Protein AF-A0A813JH46-F1 (afdb_monomer_lite)

Secondary structure (DSSP, 8-state):
-HHHHHHHH-----TTSPPPSSPPPPPHHHHHHHHHHHHHHHHHHHHHHHHHHHHHHHH-HHHHTT-HHHHHHHHHHHHHHHHHHHHHHHHHHHHHHHSGGG-TTSHHHHHHHHHHHHHHHHHHHHHHHHHHHHHHHHH--HHHHHHHHHHHHHHHHHHHHHHHHHHHHHHHHHHHTSS-HHHHHHHHHHHHHHHHHHHHIIIIIHHHHTT-

Sequence (212 aa):
AQAIRFFISGVFPNIEGLEAEPEMPKTNSVIMELYTVGASCTVIAIAVALNLGHEAEEEGEAALEGSVLHRIGEISTSGFAMLFAWCTLFSTRWICVKYPIFLMPSIMGRVLLALVLSIFAGLMVFLLDVIDDAARERAGAEAGTKAIRTIIQALAILVGFSWEHCFDGGVAAVASTTANKAVTKFCLGTFVFLFLVPAWRRHILTKVMALE

Radius of gyration: 20.21 Å; chains: 1; bounding box: 46×31×52 Å

pLDDT: mean 87.37, std 9.19, range [46.22, 97.5]

Organism: Polarella glacialis (NCBI:txid89957)

Structure (mmCIF, N/CA/C/O backbone):
data_AF-A0A813JH46-F1
#
_entry.id   AF-A0A813JH46-F1
#
loop_
_atom_site.group_PDB
_atom_site.id
_atom_site.type_symbol
_atom_site.label_atom_id
_atom_site.label_alt_id
_atom_site.label_comp_id
_atom_site.label_asym_id
_atom_site.label_entity_id
_atom_site.label_seq_id
_atom_site.pdbx_PDB_ins_code
_atom_site.Cartn_x
_atom_site.Cartn_y
_atom_site.Cartn_z
_atom_site.occupancy
_atom_site.B_iso_or_equiv
_atom_site.auth_seq_id
_atom_site.auth_comp_id
_atom_site.auth_asym_id
_atom_site.auth_atom_id
_atom_site.pdbx_PDB_model_num
ATOM 1 N N . ALA A 1 1 ? -6.574 -10.032 -3.553 1.00 77.75 1 ALA A N 1
ATOM 2 C CA . ALA A 1 1 ? -6.352 -8.950 -4.539 1.00 77.75 1 ALA A CA 1
ATOM 3 C C . ALA A 1 1 ? -6.232 -9.464 -5.978 1.00 77.75 1 ALA A C 1
ATOM 5 O O . ALA A 1 1 ? -7.015 -9.035 -6.812 1.00 77.75 1 ALA A O 1
ATOM 6 N N . GLN A 1 2 ? -5.319 -10.397 -6.289 1.00 86.44 2 GLN A N 1
ATOM 7 C CA . GLN A 1 2 ? -5.111 -10.841 -7.682 1.00 86.44 2 GLN A CA 1
ATOM 8 C C . GLN A 1 2 ? -6.339 -11.517 -8.316 1.00 86.44 2 GLN A C 1
ATOM 10 O O . GLN A 1 2 ? -6.677 -11.208 -9.452 1.00 86.44 2 GLN A O 1
ATOM 15 N N . ALA A 1 3 ? -7.068 -12.350 -7.565 1.00 89.31 3 ALA A N 1
ATOM 16 C CA . ALA A 1 3 ? -8.322 -12.944 -8.042 1.00 89.31 3 ALA A CA 1
ATOM 17 C C . ALA A 1 3 ? -9.391 -11.885 -8.383 1.00 89.31 3 ALA A C 1
ATOM 19 O O . ALA A 1 3 ? -10.050 -11.988 -9.410 1.00 89.31 3 ALA A O 1
ATOM 20 N N . ILE A 1 4 ? -9.512 -10.834 -7.562 1.00 90.12 4 ILE A N 1
ATOM 21 C CA . ILE A 1 4 ? -10.433 -9.708 -7.798 1.00 90.12 4 ILE A CA 1
ATOM 22 C C . ILE A 1 4 ? -10.022 -8.946 -9.059 1.00 90.12 4 ILE A C 1
ATOM 24 O O . ILE A 1 4 ? -10.855 -8.668 -9.913 1.00 90.12 4 ILE A O 1
ATOM 28 N N . ARG A 1 5 ? -8.725 -8.661 -9.226 1.00 90.19 5 ARG A N 1
ATOM 29 C CA . ARG A 1 5 ? -8.211 -8.029 -10.447 1.00 90.19 5 ARG A CA 1
ATOM 30 C C . ARG A 1 5 ? -8.499 -8.862 -11.688 1.00 90.19 5 ARG A C 1
ATOM 32 O O . ARG A 1 5 ? -8.904 -8.295 -12.696 1.00 90.19 5 ARG A O 1
ATOM 39 N N . PHE A 1 6 ? -8.305 -10.177 -11.623 1.00 90.19 6 PHE A N 1
ATOM 40 C CA . PHE A 1 6 ? -8.633 -11.074 -12.727 1.00 90.19 6 PHE A CA 1
ATOM 41 C C . PHE A 1 6 ? -10.133 -11.057 -13.036 1.00 90.19 6 PHE A C 1
ATOM 43 O O . PHE A 1 6 ? -10.505 -10.919 -14.195 1.00 90.19 6 PHE A O 1
ATOM 50 N N . PHE A 1 7 ? -10.986 -11.115 -12.011 1.00 91.88 7 PHE A N 1
ATOM 51 C CA . PHE A 1 7 ? -12.438 -11.068 -12.178 1.00 91.88 7 PHE A CA 1
ATOM 52 C C . PHE A 1 7 ? -12.910 -9.769 -12.849 1.00 91.88 7 PHE A C 1
ATOM 54 O O . PHE A 1 7 ? -13.718 -9.820 -13.769 1.00 91.88 7 PHE A O 1
ATOM 61 N N . ILE A 1 8 ? -12.363 -8.620 -12.439 1.00 89.75 8 ILE A N 1
ATOM 62 C CA . ILE A 1 8 ? -12.749 -7.307 -12.979 1.00 89.75 8 ILE A CA 1
ATOM 63 C C . ILE A 1 8 ? -12.133 -7.065 -14.370 1.00 89.75 8 ILE A C 1
ATOM 65 O O . ILE A 1 8 ? -12.789 -6.553 -15.274 1.00 89.75 8 ILE A O 1
ATOM 69 N N . SER A 1 9 ? -10.848 -7.381 -14.552 1.00 87.75 9 SER A N 1
ATOM 70 C CA . SER A 1 9 ? -10.100 -7.000 -15.762 1.00 87.75 9 SER A CA 1
ATOM 71 C C . SER A 1 9 ? -10.055 -8.075 -16.848 1.00 87.75 9 SER A C 1
ATOM 73 O O . SER A 1 9 ? -9.675 -7.765 -17.977 1.00 87.75 9 SER A O 1
ATOM 75 N N . GLY A 1 10 ? -10.366 -9.330 -16.514 1.00 86.88 10 GLY A N 1
ATOM 76 C CA . GLY A 1 10 ? -10.228 -10.497 -17.390 1.00 86.88 10 GLY A CA 1
ATOM 77 C C . GLY A 1 10 ? -8.782 -10.892 -17.719 1.00 86.88 10 GLY A C 1
ATOM 78 O O . GLY A 1 10 ? -8.570 -11.844 -18.468 1.00 86.88 10 GLY A O 1
ATOM 79 N N . VAL A 1 11 ? -7.778 -10.184 -17.188 1.00 86.31 11 VAL A N 1
ATOM 80 C CA . VAL A 1 11 ? -6.358 -10.414 -17.487 1.00 86.31 11 VAL A CA 1
ATOM 81 C C . VAL A 1 11 ? -5.678 -11.053 -16.286 1.00 86.31 11 VAL A C 1
ATOM 83 O O . VAL A 1 11 ? -5.734 -10.531 -15.172 1.00 86.31 11 VAL A O 1
ATOM 86 N N . PHE A 1 12 ? -5.040 -12.201 -16.511 1.00 86.25 12 PHE A N 1
ATOM 87 C CA . PHE A 1 12 ? -4.321 -12.907 -15.459 1.00 86.25 12 PHE A CA 1
ATOM 88 C C . PHE A 1 12 ? -2.948 -12.249 -15.224 1.00 86.25 12 PHE A C 1
ATOM 90 O O . PHE A 1 12 ? -2.192 -12.084 -16.186 1.00 86.25 12 PHE A O 1
ATOM 97 N N . PRO A 1 13 ? -2.606 -11.862 -13.981 1.00 85.38 13 PRO A N 1
ATOM 98 C CA . PRO A 1 13 ? -1.279 -11.346 -13.662 1.00 85.38 13 PRO A CA 1
ATOM 99 C C . PRO A 1 13 ? -0.187 -12.411 -13.842 1.00 85.38 13 PRO A C 1
ATOM 101 O O . PRO A 1 13 ? -0.430 -13.604 -13.677 1.00 85.38 13 PRO A O 1
ATOM 104 N N . ASN A 1 14 ? 1.035 -11.985 -14.145 1.00 84.94 14 ASN A N 1
ATOM 105 C CA . ASN A 1 14 ? 2.208 -12.852 -14.191 1.00 84.94 14 ASN A CA 1
ATOM 106 C C . ASN A 1 14 ? 2.653 -13.282 -12.773 1.00 84.94 14 ASN A C 1
ATOM 108 O O . ASN A 1 14 ? 2.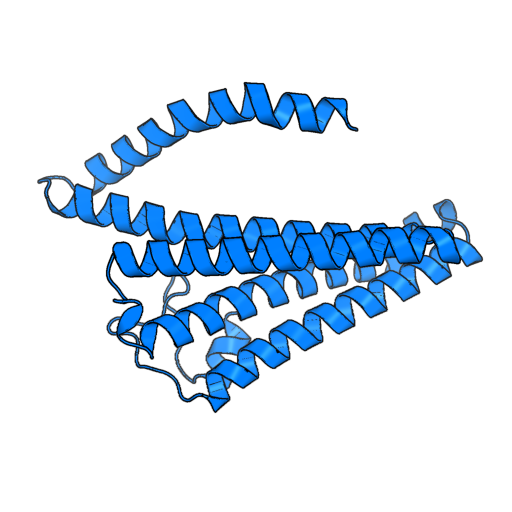037 -12.922 -11.768 1.00 84.94 14 ASN A O 1
ATOM 112 N N . ILE A 1 15 ? 3.754 -14.036 -12.681 1.00 81.81 15 ILE A N 1
ATOM 113 C CA . ILE A 1 15 ? 4.311 -14.503 -11.397 1.00 81.81 15 ILE A CA 1
ATOM 114 C C . ILE A 1 15 ? 4.738 -13.362 -10.456 1.00 81.81 15 ILE A C 1
ATOM 116 O O . ILE A 1 15 ? 4.811 -13.563 -9.250 1.00 81.81 15 ILE A O 1
ATOM 120 N N . GLU A 1 16 ? 4.986 -12.169 -10.999 1.00 74.62 16 GLU A N 1
ATOM 121 C CA . GLU A 1 16 ? 5.330 -10.951 -10.256 1.00 74.62 16 GLU A CA 1
ATOM 122 C C . GLU A 1 16 ? 4.079 -10.117 -9.910 1.00 74.62 16 GLU A C 1
ATOM 124 O O . GLU A 1 16 ? 4.176 -9.038 -9.330 1.00 74.62 16 GLU A O 1
ATOM 129 N N . GLY A 1 17 ? 2.880 -10.588 -10.274 1.00 79.38 17 GLY A N 1
ATOM 130 C CA . GLY A 1 17 ? 1.619 -9.881 -10.055 1.00 79.38 17 GLY A CA 1
ATOM 131 C C . GLY A 1 17 ? 1.380 -8.692 -10.996 1.00 79.38 17 GLY A C 1
ATOM 132 O O . GLY A 1 17 ? 0.443 -7.918 -10.767 1.00 79.38 17 GLY A O 1
ATOM 133 N N . LEU A 1 18 ? 2.186 -8.543 -12.049 1.00 81.25 18 LEU A N 1
ATOM 134 C CA . LEU A 1 18 ? 2.059 -7.517 -13.088 1.00 81.25 18 LEU A CA 1
ATOM 135 C C . LEU A 1 18 ? 1.282 -8.047 -14.297 1.00 81.25 18 LEU A C 1
ATOM 137 O O . LEU A 1 18 ? 1.239 -9.249 -14.549 1.00 81.25 18 LEU A O 1
ATOM 141 N N . GLU A 1 19 ? 0.642 -7.159 -15.050 1.00 82.12 19 GLU A N 1
ATOM 142 C CA . GLU A 1 19 ? 0.028 -7.550 -16.324 1.00 82.12 19 GLU A CA 1
ATOM 143 C C . GLU A 1 19 ? 1.094 -7.613 -17.425 1.00 82.12 19 GLU A C 1
ATOM 145 O O . GLU A 1 19 ? 2.152 -6.997 -17.307 1.00 82.12 19 GLU A O 1
ATOM 150 N N . ALA A 1 20 ? 0.847 -8.402 -18.474 1.00 71.06 20 ALA A N 1
ATOM 151 C CA . ALA A 1 20 ? 1.809 -8.573 -19.562 1.00 71.06 20 ALA A CA 1
ATOM 152 C C . ALA A 1 20 ? 2.140 -7.229 -20.236 1.00 71.06 20 ALA A C 1
ATO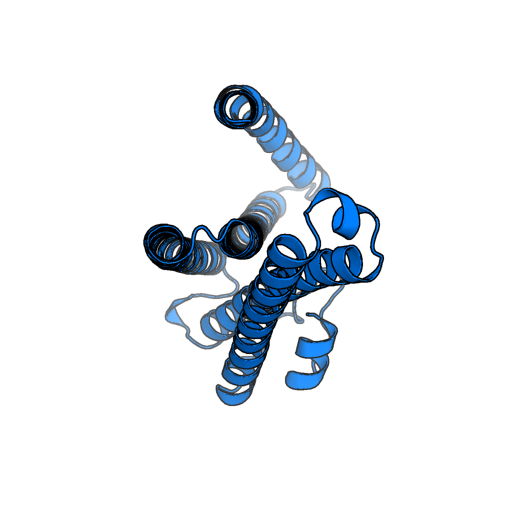M 154 O O . ALA A 1 20 ? 1.243 -6.419 -20.470 1.00 71.06 20 ALA A O 1
ATOM 155 N N . GLU A 1 21 ? 3.417 -7.004 -20.566 1.00 69.19 21 GLU A N 1
ATOM 156 C CA . GLU A 1 21 ? 3.834 -5.804 -21.295 1.00 69.19 21 GLU A CA 1
ATOM 157 C C . GLU A 1 21 ? 3.511 -5.923 -22.800 1.00 69.19 21 GLU A C 1
ATOM 159 O O . GLU A 1 21 ? 3.799 -6.962 -23.401 1.00 69.19 21 GLU A O 1
ATOM 164 N N . PRO A 1 22 ? 2.968 -4.868 -23.440 1.00 69.75 22 PRO A N 1
ATOM 165 C CA . PRO A 1 22 ? 2.575 -3.587 -22.848 1.00 69.75 22 PRO A CA 1
ATOM 166 C C . PRO A 1 22 ? 1.260 -3.688 -22.056 1.00 69.75 22 PRO A C 1
ATOM 168 O O . PRO A 1 22 ? 0.271 -4.238 -22.542 1.00 69.75 22 PRO A O 1
ATOM 171 N N . GLU A 1 23 ? 1.231 -3.099 -20.853 1.00 77.94 23 GLU A N 1
ATOM 172 C CA . GLU A 1 23 ? 0.001 -3.027 -20.058 1.00 77.94 23 GLU A CA 1
ATOM 173 C C . GLU A 1 23 ? -1.056 -2.219 -20.821 1.00 77.94 23 GLU A C 1
ATOM 175 O O . GLU A 1 23 ? -0.866 -1.040 -21.126 1.00 77.94 23 GLU A O 1
ATOM 180 N N . MET A 1 24 ? -2.181 -2.857 -21.147 1.00 76.06 24 MET A N 1
ATOM 181 C CA . MET A 1 24 ? -3.259 -2.188 -21.871 1.00 76.06 24 MET A CA 1
ATOM 182 C C . MET A 1 24 ? -4.005 -1.218 -20.944 1.00 76.06 24 MET A C 1
ATOM 184 O O . MET A 1 24 ? -4.405 -1.617 -19.841 1.00 76.06 24 MET A O 1
ATOM 188 N N . PRO A 1 25 ? -4.254 0.033 -21.378 1.00 81.62 25 PRO A N 1
ATOM 189 C CA . PRO A 1 25 ? -4.978 1.003 -20.570 1.00 81.62 25 PRO A CA 1
ATOM 190 C C . PRO A 1 25 ? -6.389 0.491 -20.275 1.00 81.62 25 PRO A C 1
ATOM 192 O O . PRO A 1 25 ? -7.127 0.080 -21.171 1.00 81.62 25 PRO A O 1
ATOM 195 N N . LYS A 1 26 ? -6.773 0.518 -18.997 1.00 86.56 26 LYS A N 1
ATOM 196 C CA . LYS A 1 26 ? -8.089 0.049 -18.556 1.00 86.56 26 LYS A CA 1
ATOM 197 C C . LYS A 1 26 ? -9.159 1.135 -18.695 1.00 86.56 26 LYS A C 1
ATOM 199 O O . LYS A 1 26 ? -8.902 2.347 -18.640 1.00 86.56 26 LYS A O 1
ATOM 204 N N . THR A 1 27 ? -10.404 0.699 -18.854 1.00 91.62 27 THR A N 1
ATOM 205 C CA . THR A 1 27 ? -11.575 1.584 -18.827 1.00 91.62 27 THR A CA 1
ATOM 206 C C . THR A 1 27 ? -11.723 2.219 -17.441 1.00 91.62 27 THR A C 1
ATOM 208 O O . THR A 1 27 ? -11.379 1.604 -16.435 1.00 91.62 27 THR A O 1
ATOM 211 N N . ASN A 1 28 ? -12.248 3.450 -17.370 1.00 92.31 28 ASN A N 1
ATOM 212 C CA . ASN A 1 28 ? -12.448 4.132 -16.081 1.00 92.31 28 ASN A CA 1
ATOM 213 C C . ASN A 1 28 ? -13.359 3.332 -15.139 1.00 92.31 28 ASN A C 1
ATOM 215 O O . ASN A 1 28 ? -13.129 3.354 -13.939 1.00 92.31 28 ASN A O 1
ATOM 219 N N . SER A 1 29 ? -14.343 2.602 -15.673 1.00 92.19 29 SER A N 1
ATOM 220 C CA . SER A 1 29 ? -15.222 1.735 -14.882 1.00 92.19 29 SER A CA 1
ATOM 221 C C . SER A 1 29 ? -14.438 0.680 -14.101 1.00 92.19 29 SER A C 1
ATOM 223 O O . SER A 1 29 ? -14.565 0.625 -12.889 1.00 92.19 29 SER A O 1
ATOM 225 N N . VAL A 1 30 ? -13.561 -0.070 -14.773 1.00 92.62 30 VAL A N 1
ATOM 226 C CA . VAL A 1 30 ? -12.712 -1.118 -14.175 1.00 92.62 30 VAL A CA 1
ATOM 227 C C . VAL A 1 30 ? -11.793 -0.559 -13.085 1.00 92.62 30 VAL A C 1
ATOM 229 O O . VAL A 1 30 ? -11.618 -1.168 -12.033 1.00 92.62 30 VAL A O 1
ATOM 232 N N . ILE A 1 31 ? -11.215 0.621 -13.326 1.00 93.94 31 ILE A N 1
ATOM 233 C CA . ILE A 1 31 ? -10.352 1.302 -12.351 1.00 93.94 31 ILE A CA 1
ATOM 234 C C . ILE A 1 31 ? -11.160 1.707 -11.114 1.00 93.94 31 ILE A C 1
ATOM 236 O O . ILE A 1 31 ? -10.743 1.444 -9.987 1.00 93.94 31 ILE A O 1
ATOM 240 N N . MET A 1 32 ? -12.318 2.339 -11.319 1.00 94.75 32 MET A N 1
ATOM 241 C CA . MET A 1 32 ? -13.181 2.773 -10.222 1.00 94.75 32 MET A CA 1
ATOM 242 C C . MET A 1 32 ? -13.750 1.585 -9.449 1.00 94.75 32 MET A C 1
ATOM 244 O O . MET A 1 32 ? -13.808 1.647 -8.228 1.00 94.75 32 MET A O 1
ATOM 248 N N . GLU A 1 33 ? -14.096 0.489 -10.123 1.00 94.88 33 GLU A N 1
ATOM 249 C CA . GLU A 1 33 ? -14.579 -0.738 -9.491 1.00 94.88 33 GLU A CA 1
ATOM 250 C C . GLU A 1 33 ? -13.539 -1.296 -8.509 1.00 94.88 33 GLU A C 1
ATOM 252 O O . GLU A 1 33 ? -13.855 -1.562 -7.349 1.00 94.88 33 GLU A O 1
ATOM 257 N N . LEU A 1 34 ? -12.265 -1.355 -8.908 1.00 94.56 34 LEU A N 1
ATOM 258 C CA . LEU A 1 34 ? -11.202 -1.820 -8.018 1.00 94.56 34 LEU A CA 1
ATOM 259 C C . LEU A 1 34 ? -10.973 -0.869 -6.827 1.00 94.56 34 LEU A C 1
ATOM 261 O O . LEU A 1 34 ? -10.810 -1.345 -5.701 1.00 94.56 34 LEU A O 1
ATOM 265 N N . TYR A 1 35 ? -11.041 0.454 -7.025 1.00 95.88 35 TYR A N 1
ATOM 266 C CA . TYR A 1 35 ? -11.029 1.404 -5.904 1.00 95.88 35 TYR A CA 1
ATOM 267 C C . TYR A 1 35 ? -12.219 1.205 -4.966 1.00 95.88 35 TYR A C 1
ATOM 269 O O . TYR A 1 35 ? -12.031 1.223 -3.750 1.00 95.88 35 TYR A O 1
ATOM 277 N N . THR A 1 36 ? -13.426 0.993 -5.500 1.00 95.50 36 THR A N 1
ATOM 278 C CA . THR A 1 36 ? -14.623 0.786 -4.674 1.00 95.50 36 THR A CA 1
ATOM 279 C C . THR A 1 36 ? -14.528 -0.488 -3.847 1.00 95.50 36 THR A C 1
ATOM 281 O O . THR A 1 36 ? -14.848 -0.441 -2.663 1.00 95.50 36 THR A O 1
ATOM 284 N N . VAL A 1 37 ? -13.992 -1.579 -4.408 1.00 95.88 37 VAL A N 1
ATOM 285 C CA . VAL A 1 37 ? -13.722 -2.814 -3.656 1.00 95.88 37 VAL A CA 1
ATOM 286 C C . VAL A 1 37 ? -12.720 -2.554 -2.532 1.00 95.88 37 VAL A C 1
ATOM 288 O O . VAL A 1 37 ? -12.929 -2.991 -1.400 1.00 95.88 37 VAL A O 1
ATOM 291 N N . GLY A 1 38 ? -11.646 -1.811 -2.812 1.00 94.50 38 GLY A N 1
ATOM 292 C CA . GLY A 1 38 ? -10.682 -1.413 -1.789 1.00 94.50 38 GLY A CA 1
ATOM 293 C C . GLY A 1 38 ? -11.335 -0.603 -0.666 1.00 94.50 38 GLY A C 1
ATOM 294 O O . GLY A 1 38 ? -11.199 -0.956 0.503 1.00 94.50 38 GLY A O 1
ATOM 295 N N . ALA A 1 39 ? -12.085 0.442 -1.017 1.00 93.25 39 ALA A N 1
ATOM 296 C CA . ALA A 1 39 ? -12.762 1.311 -0.058 1.00 93.25 39 ALA A CA 1
ATOM 297 C C . ALA A 1 39 ? -13.799 0.552 0.786 1.00 93.25 39 ALA A C 1
ATOM 299 O O . ALA A 1 39 ? -13.847 0.739 2.002 1.00 93.25 39 ALA A O 1
ATOM 300 N N . SER A 1 40 ? -14.581 -0.352 0.183 1.00 94.44 40 SER A N 1
ATOM 301 C CA . SER A 1 40 ? -15.536 -1.181 0.925 1.00 94.44 40 SER A CA 1
ATOM 302 C C . SER A 1 40 ? -14.839 -2.107 1.919 1.00 94.44 40 SER A C 1
ATOM 304 O O . SER A 1 40 ? -15.327 -2.275 3.031 1.00 94.44 40 SER A O 1
ATOM 306 N N . CYS A 1 41 ? -13.675 -2.664 1.564 1.00 93.38 41 CYS A N 1
ATOM 307 C CA . CYS A 1 41 ? -12.896 -3.491 2.487 1.00 93.38 41 CYS A CA 1
ATOM 308 C C . CYS A 1 41 ? -12.421 -2.687 3.700 1.00 93.38 41 CYS A C 1
ATOM 310 O O . CYS A 1 41 ? -12.511 -3.180 4.818 1.00 93.38 41 CYS A O 1
ATOM 312 N N . THR A 1 42 ? -11.984 -1.440 3.508 1.00 89.94 42 THR A N 1
ATOM 313 C CA . THR A 1 42 ? -11.607 -0.558 4.624 1.00 89.94 42 THR A CA 1
ATOM 314 C C . THR A 1 42 ? -12.788 -0.264 5.539 1.00 89.94 42 THR A C 1
ATOM 316 O O . THR A 1 42 ? -12.648 -0.350 6.754 1.00 89.94 42 THR A O 1
ATOM 319 N N . VAL A 1 43 ? -13.964 0.035 4.979 1.00 89.75 43 VAL A N 1
ATOM 320 C CA . VAL A 1 43 ? -15.179 0.267 5.778 1.00 89.75 43 VAL A CA 1
ATOM 321 C C . VAL A 1 43 ? -15.547 -0.979 6.586 1.00 89.75 43 VAL A C 1
ATOM 323 O O . VAL A 1 43 ? -15.841 -0.865 7.773 1.00 89.75 43 VAL A O 1
ATOM 326 N N . ILE A 1 44 ? -15.470 -2.168 5.979 1.00 90.88 44 ILE A N 1
ATOM 327 C CA . ILE A 1 44 ? -15.705 -3.443 6.673 1.00 90.88 44 ILE A CA 1
ATOM 328 C C . ILE A 1 44 ? -14.668 -3.659 7.781 1.00 90.88 44 ILE A C 1
ATOM 330 O O . ILE A 1 44 ? -15.045 -4.034 8.885 1.00 90.88 44 ILE A O 1
ATOM 334 N N . ALA A 1 45 ? -13.385 -3.389 7.525 1.00 88.31 45 ALA A N 1
ATOM 335 C CA . ALA A 1 45 ? -12.323 -3.520 8.523 1.00 88.31 45 ALA A CA 1
ATOM 336 C C . ALA A 1 45 ? -12.570 -2.616 9.743 1.00 88.31 45 ALA A C 1
ATOM 338 O O . ALA A 1 45 ? -12.449 -3.071 10.877 1.00 88.31 45 ALA A O 1
ATOM 339 N N . ILE A 1 46 ? -12.973 -1.361 9.512 1.00 84.94 46 ILE A N 1
ATOM 340 C CA . ILE A 1 46 ? -13.323 -0.422 10.586 1.00 84.94 46 ILE A CA 1
ATOM 341 C C . ILE A 1 46 ? -14.548 -0.927 11.353 1.00 84.94 46 ILE A C 1
ATOM 343 O O . ILE A 1 46 ? -14.513 -0.980 12.576 1.00 84.94 46 ILE A O 1
ATOM 347 N N . ALA A 1 47 ? -15.612 -1.340 10.658 1.00 86.12 47 ALA A N 1
ATOM 348 C CA . ALA A 1 47 ? -16.831 -1.828 11.302 1.00 86.12 47 ALA A CA 1
ATOM 349 C C . ALA A 1 47 ? -16.582 -3.080 12.162 1.00 86.12 47 ALA A C 1
ATOM 351 O O . ALA A 1 47 ? -17.047 -3.144 13.296 1.00 86.12 47 ALA A O 1
ATOM 352 N N . VAL A 1 48 ? -15.814 -4.049 11.651 1.00 86.31 48 VAL A N 1
ATOM 353 C CA . VAL A 1 48 ? -15.423 -5.250 12.406 1.00 86.31 48 VAL A CA 1
ATOM 354 C C . VAL A 1 48 ? -14.627 -4.862 13.647 1.00 86.31 48 VAL A C 1
ATOM 356 O O . VAL A 1 48 ? -14.941 -5.331 14.734 1.00 86.31 48 VAL A O 1
ATOM 359 N N . ALA A 1 49 ? -13.642 -3.977 13.518 1.00 82.69 49 ALA A N 1
ATOM 360 C CA . ALA A 1 49 ? -12.813 -3.592 14.650 1.00 82.69 49 ALA A CA 1
ATOM 361 C C . ALA A 1 49 ? -13.566 -2.772 15.713 1.00 82.69 49 ALA A C 1
ATOM 363 O O . ALA A 1 49 ? -13.304 -2.941 16.901 1.00 82.69 49 ALA A O 1
ATOM 364 N N . LEU A 1 50 ? -14.528 -1.933 15.312 1.00 80.25 50 LEU A N 1
ATOM 365 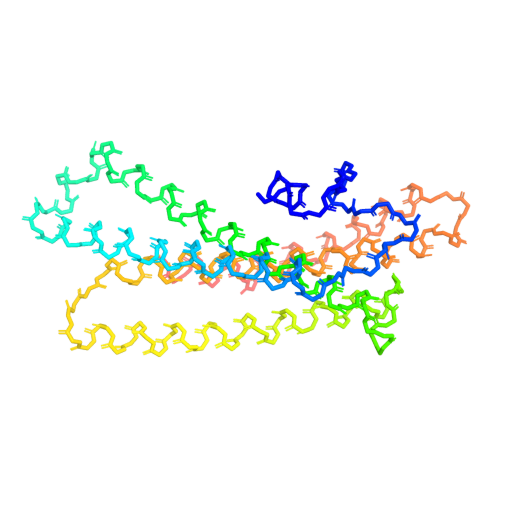C CA . LEU A 1 50 ? -15.416 -1.242 16.254 1.00 80.25 50 LEU A CA 1
ATOM 366 C C . LEU A 1 50 ? -16.312 -2.230 17.014 1.00 80.25 50 LEU A C 1
ATOM 368 O O . LEU A 1 50 ? -16.465 -2.088 18.223 1.00 80.25 50 LEU A O 1
ATOM 372 N N . ASN A 1 51 ? -16.855 -3.246 16.332 1.00 83.25 51 ASN A N 1
ATOM 373 C CA . ASN A 1 51 ? -17.667 -4.282 16.979 1.00 83.25 51 ASN A CA 1
ATOM 374 C C . ASN A 1 51 ? -16.844 -5.118 17.969 1.00 83.25 51 ASN A C 1
ATOM 376 O O . ASN A 1 51 ? -17.281 -5.310 19.097 1.00 83.25 51 ASN A O 1
ATOM 380 N N . LEU A 1 52 ? -15.632 -5.541 17.587 1.00 80.06 52 LEU A N 1
ATOM 381 C CA . LEU A 1 52 ? -14.715 -6.254 18.491 1.00 80.06 52 LEU A CA 1
ATOM 382 C C . LEU A 1 52 ? -14.372 -5.426 19.731 1.00 80.06 52 LEU A C 1
ATOM 384 O O . LEU A 1 52 ? -14.196 -5.970 20.814 1.00 80.06 52 LEU A O 1
ATOM 388 N N . GLY A 1 53 ? -14.273 -4.108 19.564 1.00 76.62 53 GLY A N 1
ATOM 389 C CA . GLY A 1 53 ? -14.051 -3.192 20.669 1.00 76.62 53 GLY A CA 1
ATOM 390 C C . GLY A 1 53 ? -15.181 -3.115 21.662 1.00 76.62 53 GLY A C 1
ATOM 391 O O . GLY A 1 53 ? -14.942 -3.137 22.862 1.00 76.62 53 GLY A O 1
ATOM 392 N N . HIS A 1 54 ? -16.400 -3.037 21.142 1.00 77.81 54 HIS A N 1
ATOM 393 C CA . HIS A 1 54 ? -17.597 -3.023 21.965 1.00 77.81 54 HIS A CA 1
ATOM 394 C C . HIS A 1 54 ? -17.713 -4.325 22.769 1.00 77.81 54 HIS A C 1
ATOM 396 O O . HIS A 1 54 ? -17.919 -4.285 23.977 1.00 77.81 54 HIS A O 1
ATOM 402 N N . GLU A 1 55 ? -17.499 -5.477 22.123 1.00 78.12 55 GLU A N 1
ATOM 403 C CA . GLU A 1 55 ? -17.522 -6.784 22.795 1.00 78.12 55 GLU A CA 1
ATOM 404 C C . GLU A 1 55 ? -16.436 -6.891 23.883 1.00 78.12 55 GLU A C 1
ATOM 406 O O . GLU A 1 55 ? -16.697 -7.406 24.969 1.00 78.12 55 GLU A O 1
ATOM 411 N N . ALA A 1 56 ? -15.234 -6.358 23.630 1.00 75.88 56 ALA A N 1
ATOM 412 C CA . ALA A 1 56 ? -14.146 -6.335 24.610 1.00 75.88 56 ALA A CA 1
ATOM 413 C C . ALA A 1 56 ? -14.458 -5.464 25.841 1.00 75.88 56 ALA A C 1
ATOM 415 O O . ALA A 1 56 ? -14.052 -5.817 26.951 1.00 75.88 56 ALA A O 1
ATOM 416 N N . GLU A 1 57 ? -15.183 -4.356 25.661 1.00 77.25 57 GLU A N 1
ATOM 417 C CA . GLU A 1 57 ? -15.632 -3.489 26.757 1.00 77.25 57 GLU A CA 1
ATOM 418 C C . GLU A 1 57 ? -16.749 -4.148 27.588 1.00 77.25 57 GLU A C 1
ATOM 420 O O . GLU A 1 57 ? -16.736 -4.048 28.816 1.00 77.25 57 GLU A O 1
ATOM 425 N N . GLU A 1 58 ? -17.680 -4.868 26.947 1.00 78.44 58 GLU A N 1
ATOM 426 C CA . GLU A 1 58 ? -18.797 -5.543 27.627 1.00 78.44 58 GLU A CA 1
ATOM 427 C C . GLU A 1 58 ? -18.383 -6.808 28.397 1.00 78.44 58 GLU A C 1
ATOM 429 O O . GLU A 1 58 ? -18.793 -6.992 29.546 1.00 78.44 58 GLU A O 1
ATOM 434 N N . GLU A 1 59 ? -17.592 -7.699 27.793 1.00 76.81 59 GLU A N 1
ATOM 435 C CA . GLU A 1 59 ? -17.249 -9.004 28.388 1.00 76.81 59 GLU A CA 1
ATOM 436 C C . GLU A 1 59 ? -15.909 -8.998 29.150 1.00 76.81 59 GLU A C 1
ATOM 438 O O . GLU A 1 59 ? -15.616 -9.926 29.911 1.00 76.81 59 GLU A O 1
ATOM 443 N N . GLY A 1 60 ? -15.111 -7.938 28.994 1.00 74.31 60 GLY A N 1
ATOM 444 C CA . GLY A 1 60 ? -13.782 -7.798 29.579 1.00 74.31 60 GLY A CA 1
ATOM 445 C C . GLY A 1 60 ? -12.686 -8.454 28.732 1.00 74.31 60 GLY A C 1
ATOM 446 O O . GLY A 1 60 ? -12.765 -9.618 28.336 1.00 74.31 60 GLY A O 1
ATOM 447 N N . GLU A 1 61 ? -11.602 -7.711 28.507 1.00 68.62 61 GLU A N 1
ATOM 448 C CA . GLU A 1 61 ? -10.531 -8.037 27.553 1.00 68.62 61 GLU A CA 1
ATOM 449 C C . GLU A 1 61 ? -9.917 -9.441 27.754 1.00 68.62 61 GLU A C 1
ATOM 451 O O . GLU A 1 61 ? -9.722 -10.193 26.798 1.00 68.62 61 GLU A O 1
ATOM 456 N N . ALA A 1 62 ? -9.717 -9.853 29.011 1.00 71.00 62 ALA A N 1
ATOM 457 C CA . ALA A 1 62 ? -9.150 -11.159 29.360 1.00 71.00 62 ALA A CA 1
ATOM 458 C C . ALA A 1 62 ? -10.067 -12.353 29.021 1.00 71.00 62 ALA A C 1
ATOM 460 O O . ALA A 1 62 ? -9.578 -13.470 28.833 1.00 71.00 62 ALA A O 1
ATOM 461 N N . ALA A 1 63 ? -11.386 -12.147 28.952 1.00 72.06 63 ALA A N 1
ATOM 462 C CA . ALA A 1 63 ? -12.334 -13.185 28.551 1.00 72.06 63 ALA A CA 1
ATOM 463 C C . ALA A 1 63 ? -12.378 -13.338 27.020 1.00 72.06 63 ALA A C 1
ATOM 465 O O . ALA A 1 63 ? -12.442 -14.463 26.513 1.00 72.06 63 ALA A O 1
ATOM 466 N N . LEU A 1 64 ? -12.263 -12.225 26.283 1.00 70.44 64 LEU A N 1
ATOM 467 C CA . LEU A 1 64 ? -12.301 -12.216 24.817 1.00 70.44 64 LEU A CA 1
ATOM 468 C C . LEU A 1 64 ? -11.009 -12.702 24.156 1.00 70.44 64 LEU A C 1
ATOM 470 O O . LEU A 1 64 ? -11.067 -13.280 23.070 1.00 70.44 64 LEU A O 1
ATOM 474 N N . GLU A 1 65 ? -9.848 -12.518 24.787 1.00 69.38 65 GLU A N 1
ATOM 475 C CA . GLU A 1 65 ? -8.543 -12.860 24.196 1.00 69.38 65 GLU A CA 1
ATOM 476 C C . GLU A 1 65 ? -8.405 -14.370 23.866 1.00 69.38 65 GLU A C 1
ATOM 478 O O . GLU A 1 65 ? -7.689 -14.787 22.943 1.00 69.38 65 GLU A O 1
ATOM 483 N N . GLY A 1 66 ? -9.165 -15.214 24.575 1.00 71.88 66 GLY A N 1
ATOM 484 C CA . GLY A 1 66 ? -9.291 -16.650 24.308 1.00 71.88 66 GLY A CA 1
ATOM 485 C C . GLY A 1 66 ? -10.325 -17.022 23.236 1.00 71.88 66 GLY A C 1
ATOM 486 O O . GLY A 1 66 ? -10.330 -18.164 22.769 1.00 71.88 66 GLY A O 1
ATOM 487 N N . SER A 1 67 ? -11.191 -16.091 22.830 1.00 85.31 67 SER A N 1
ATOM 488 C CA . SER A 1 67 ? -12.299 -16.350 21.911 1.00 85.31 67 SER A CA 1
ATOM 489 C C . SER A 1 67 ? -11.823 -16.502 20.467 1.00 85.31 67 SER A C 1
ATOM 491 O O . SER A 1 67 ? -11.056 -15.703 19.925 1.00 85.31 67 SER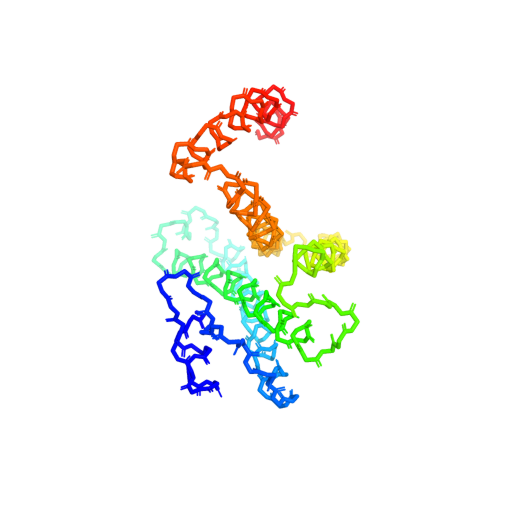 A O 1
ATOM 493 N N . VAL A 1 68 ? -12.334 -17.537 19.798 1.00 87.38 68 VAL A N 1
ATOM 494 C CA . VAL A 1 68 ? -12.079 -17.777 18.371 1.00 87.38 68 VAL A CA 1
ATOM 495 C C . VAL A 1 68 ? -12.645 -16.636 17.517 1.00 87.38 68 VAL A C 1
ATOM 497 O O . VAL A 1 68 ? -12.032 -16.277 16.512 1.00 87.38 68 VAL A O 1
ATOM 500 N N . LEU A 1 69 ? -13.772 -16.040 17.925 1.00 84.88 69 LEU A N 1
ATOM 501 C CA . LEU A 1 69 ? -14.410 -14.940 17.193 1.00 84.88 69 LEU A CA 1
ATOM 502 C C . LEU A 1 69 ? -13.531 -13.688 17.174 1.00 84.88 69 LEU A C 1
ATOM 504 O O . LEU A 1 69 ? -13.319 -13.121 16.102 1.00 84.88 69 LEU A O 1
ATOM 508 N N . HIS A 1 70 ? -12.935 -13.333 18.316 1.00 83.50 70 HIS A N 1
ATOM 509 C CA . HIS A 1 70 ? -12.022 -12.195 18.414 1.00 83.50 70 HIS A CA 1
ATOM 510 C C . HIS A 1 70 ? -10.827 -12.351 17.462 1.00 83.50 70 HIS A C 1
ATOM 512 O O . HIS A 1 70 ? -10.549 -11.477 16.640 1.00 83.50 70 HIS A O 1
ATOM 518 N N . ARG A 1 71 ? -10.191 -13.530 17.472 1.00 87.31 71 ARG A N 1
ATOM 519 C CA . ARG A 1 71 ? -9.059 -13.842 16.579 1.00 87.31 71 ARG A CA 1
ATOM 520 C C . ARG A 1 71 ? -9.439 -13.791 15.101 1.00 87.31 71 ARG A C 1
ATOM 522 O O . ARG A 1 71 ? -8.685 -13.263 14.285 1.00 87.31 71 ARG A O 1
ATOM 529 N N . ILE A 1 72 ? -10.601 -14.339 14.733 1.00 90.31 72 ILE A N 1
ATOM 530 C CA . ILE A 1 72 ? -11.103 -14.262 13.352 1.00 90.31 72 ILE A CA 1
ATOM 531 C C . ILE A 1 72 ? -11.310 -12.801 12.951 1.00 90.31 72 ILE A C 1
ATOM 533 O O . ILE A 1 72 ? -10.947 -12.424 11.835 1.00 90.31 72 ILE A O 1
ATOM 537 N N . GLY A 1 73 ? -11.851 -11.979 13.848 1.00 87.62 73 GLY A N 1
ATOM 538 C CA . GLY A 1 73 ? -12.050 -10.553 13.630 1.00 87.62 73 GLY A CA 1
ATOM 539 C C . GLY A 1 73 ? -10.744 -9.789 13.378 1.00 87.62 73 GLY A C 1
ATOM 540 O O . GLY A 1 73 ? -10.649 -9.044 12.400 1.00 87.62 73 GLY A O 1
ATOM 541 N N . GLU A 1 74 ? -9.705 -10.024 14.180 1.00 85.81 74 GLU A N 1
ATOM 542 C CA . GLU A 1 74 ? -8.378 -9.407 14.001 1.00 85.81 74 GLU A CA 1
ATOM 543 C C . GLU A 1 74 ? -7.721 -9.796 12.670 1.00 85.81 74 GLU A C 1
ATOM 545 O O . GLU A 1 74 ? -7.235 -8.940 11.917 1.00 85.81 74 GLU A O 1
ATOM 550 N N . ILE A 1 75 ? -7.736 -11.095 12.351 1.00 90.75 75 ILE A N 1
ATOM 551 C CA . ILE A 1 75 ? -7.186 -11.625 11.098 1.00 90.75 75 ILE A CA 1
ATOM 552 C C . ILE A 1 75 ? -7.954 -11.046 9.908 1.00 90.75 75 ILE A C 1
ATOM 554 O O . ILE A 1 75 ? -7.346 -10.623 8.922 1.00 90.75 75 ILE A O 1
ATOM 558 N N . SER A 1 76 ? -9.284 -10.980 10.006 1.00 90.25 76 SER A N 1
ATOM 559 C CA . SER A 1 76 ? -10.139 -10.417 8.959 1.00 90.25 76 SER A CA 1
ATOM 560 C C . SER A 1 76 ? -9.849 -8.933 8.747 1.00 90.25 76 SER A C 1
ATOM 562 O O . SER A 1 76 ? -9.665 -8.509 7.607 1.00 90.25 76 SER A O 1
ATOM 564 N N . THR A 1 77 ? -9.720 -8.156 9.826 1.00 89.88 77 THR A N 1
ATOM 565 C CA . THR A 1 77 ? -9.385 -6.721 9.780 1.00 89.88 77 THR A CA 1
ATOM 566 C C . THR A 1 77 ? -8.057 -6.492 9.060 1.00 89.88 77 THR A C 1
ATOM 568 O O . THR A 1 77 ? -7.984 -5.687 8.129 1.00 89.88 77 THR A O 1
ATOM 571 N N . SER A 1 78 ? -7.030 -7.270 9.411 1.00 90.31 78 SER A N 1
ATOM 572 C CA . SER A 1 78 ? -5.717 -7.219 8.754 1.00 90.31 78 SER A CA 1
ATOM 573 C C . SER A 1 78 ? -5.799 -7.608 7.274 1.00 90.31 78 SER A C 1
ATOM 575 O O . SER A 1 78 ? -5.226 -6.941 6.411 1.00 90.31 78 SER A O 1
ATOM 577 N N . GLY A 1 79 ? -6.560 -8.659 6.952 1.00 93.00 79 GLY A N 1
ATOM 578 C CA . GLY A 1 79 ? -6.778 -9.115 5.580 1.00 93.00 79 GLY A CA 1
ATOM 579 C C . GLY A 1 79 ? -7.472 -8.068 4.705 1.00 93.00 79 GLY A C 1
ATOM 580 O O . GLY A 1 79 ? -7.033 -7.814 3.579 1.00 93.00 79 GLY A O 1
ATOM 581 N N . PHE A 1 80 ? -8.517 -7.419 5.221 1.00 93.75 80 PHE A N 1
ATOM 582 C CA . PHE A 1 80 ? -9.236 -6.356 4.520 1.00 93.75 80 PHE A CA 1
ATOM 583 C C . PHE A 1 80 ? -8.398 -5.083 4.364 1.00 93.75 80 PHE A C 1
ATOM 585 O O . PHE A 1 80 ? -8.400 -4.497 3.279 1.00 93.75 80 PHE A O 1
ATOM 592 N N . ALA A 1 81 ? -7.626 -4.694 5.385 1.00 92.50 81 ALA A N 1
ATOM 593 C CA . ALA A 1 81 ? -6.694 -3.568 5.298 1.00 92.50 81 ALA A CA 1
ATOM 594 C C . ALA A 1 81 ? -5.626 -3.808 4.215 1.00 92.50 81 ALA A C 1
ATOM 596 O O . ALA A 1 81 ? -5.376 -2.947 3.368 1.00 92.50 81 ALA A O 1
ATOM 597 N N . MET A 1 82 ? -5.062 -5.019 4.162 1.00 93.19 82 MET A N 1
ATOM 598 C CA . MET A 1 82 ? -4.141 -5.407 3.093 1.00 93.19 82 MET A CA 1
ATOM 599 C C . MET A 1 82 ? -4.820 -5.421 1.721 1.00 93.19 82 MET A C 1
ATOM 601 O O . MET A 1 82 ? -4.228 -4.985 0.733 1.00 93.19 82 MET A O 1
ATOM 605 N N . LEU A 1 83 ? -6.067 -5.888 1.624 1.00 94.44 83 LEU A N 1
ATOM 606 C CA . LEU A 1 83 ? -6.808 -5.871 0.365 1.00 94.44 83 LEU A CA 1
ATOM 607 C C . LEU A 1 83 ? -7.035 -4.441 -0.145 1.00 94.44 83 LEU A C 1
ATOM 609 O O . LEU A 1 83 ? -6.848 -4.197 -1.339 1.00 94.44 83 LEU A O 1
ATOM 613 N N . PHE A 1 84 ? -7.360 -3.502 0.742 1.00 94.19 84 PHE A N 1
ATOM 614 C CA . PHE A 1 84 ? -7.450 -2.077 0.425 1.00 94.19 84 PHE A CA 1
ATOM 615 C C . PHE A 1 84 ? -6.135 -1.521 -0.132 1.00 94.19 84 PHE A C 1
ATOM 617 O O . PHE A 1 84 ? -6.142 -0.890 -1.195 1.00 94.19 84 PHE A O 1
ATOM 624 N N . ALA A 1 85 ? -5.011 -1.802 0.532 1.00 94.19 85 ALA A N 1
ATOM 625 C CA . ALA A 1 85 ? -3.685 -1.398 0.072 1.00 94.19 85 ALA A CA 1
ATOM 626 C C . ALA A 1 85 ? -3.417 -1.892 -1.362 1.00 94.19 85 ALA A C 1
ATOM 628 O O . ALA A 1 85 ? -3.107 -1.099 -2.253 1.00 94.19 85 ALA A O 1
ATOM 629 N N . TRP A 1 86 ? -3.634 -3.181 -1.631 1.00 93.38 86 TRP A N 1
ATOM 630 C CA . TRP A 1 86 ? -3.417 -3.754 -2.963 1.00 93.38 86 TRP A CA 1
ATOM 631 C C . TRP A 1 86 ? -4.358 -3.194 -4.033 1.00 93.38 86 TRP A C 1
ATOM 633 O O . TRP A 1 86 ? -3.922 -2.927 -5.154 1.00 93.38 86 TRP A O 1
ATOM 643 N N . CYS A 1 87 ? -5.639 -3.008 -3.713 1.00 94.88 87 CYS A N 1
ATOM 644 C CA . CYS A 1 87 ? -6.588 -2.411 -4.652 1.00 94.88 87 CYS A CA 1
ATOM 645 C C . CYS A 1 87 ? -6.173 -0.977 -5.002 1.00 94.88 87 CYS A C 1
ATOM 647 O O . CYS A 1 87 ? -6.176 -0.610 -6.176 1.00 94.88 87 CYS A O 1
ATOM 649 N N . THR A 1 88 ? -5.727 -0.200 -4.013 1.00 95.25 88 THR A N 1
ATOM 650 C CA . THR A 1 88 ? -5.220 1.165 -4.209 1.00 95.25 88 THR A CA 1
ATOM 651 C C . THR A 1 88 ? -3.970 1.182 -5.087 1.00 95.25 88 THR A C 1
ATOM 653 O O . THR A 1 88 ? -3.913 1.966 -6.037 1.00 95.25 88 THR A O 1
ATOM 656 N N . LEU A 1 89 ? -2.999 0.293 -4.838 1.00 94.19 89 LEU A N 1
ATOM 657 C CA . LEU A 1 89 ? -1.775 0.177 -5.643 1.00 94.19 89 LEU A CA 1
ATOM 658 C C . LEU A 1 89 ? -2.097 -0.016 -7.127 1.00 94.19 89 LEU A C 1
ATOM 660 O O . LEU A 1 89 ? -1.664 0.765 -7.976 1.00 94.19 89 LEU A O 1
ATOM 664 N N . PHE A 1 90 ? -2.869 -1.059 -7.439 1.00 92.94 90 PHE A N 1
ATOM 665 C CA . PHE A 1 90 ? -3.114 -1.455 -8.823 1.00 92.94 90 PHE A CA 1
ATOM 666 C C . PHE A 1 90 ? -4.078 -0.515 -9.542 1.00 92.94 90 PHE A C 1
ATOM 668 O O . PHE A 1 90 ? -3.859 -0.224 -10.716 1.00 92.94 90 PHE A O 1
ATOM 675 N N . SER A 1 91 ? -5.076 0.036 -8.847 1.00 94.38 91 SER A N 1
ATOM 676 C CA . SER A 1 91 ? -5.954 1.050 -9.443 1.00 94.38 91 SER A CA 1
ATOM 677 C C . SER A 1 91 ? -5.169 2.314 -9.804 1.00 94.38 91 SER A C 1
ATOM 679 O O . SER A 1 91 ? -5.305 2.829 -10.914 1.00 94.38 91 SER A O 1
ATOM 681 N N . THR A 1 92 ? -4.269 2.763 -8.920 1.00 94.81 92 THR A N 1
ATOM 682 C CA . THR A 1 92 ? -3.411 3.933 -9.181 1.00 94.81 92 THR A CA 1
ATOM 683 C C . THR A 1 92 ? -2.433 3.649 -10.318 1.00 94.81 92 THR A C 1
ATOM 685 O O . THR A 1 92 ? -2.256 4.479 -11.208 1.00 94.81 92 THR A O 1
ATOM 688 N N . ARG A 1 93 ? -1.853 2.443 -10.368 1.00 92.88 93 ARG A N 1
ATOM 689 C CA . ARG A 1 93 ? -1.008 2.016 -11.489 1.00 92.88 93 ARG A CA 1
ATOM 690 C C . ARG A 1 93 ? -1.763 2.055 -12.819 1.00 92.88 93 ARG A C 1
ATOM 692 O O . ARG A 1 93 ? -1.235 2.593 -13.788 1.00 92.88 93 ARG A O 1
ATOM 699 N N . TRP A 1 94 ? -2.990 1.534 -12.873 1.00 92.88 94 TRP A N 1
ATOM 700 C CA . TRP A 1 94 ? -3.809 1.567 -14.089 1.00 92.88 94 TRP A CA 1
ATOM 701 C C . TRP A 1 94 ? -4.133 2.999 -14.537 1.00 92.88 94 TRP A C 1
ATOM 703 O O . TRP A 1 94 ? -4.143 3.266 -15.739 1.00 92.88 94 TRP A O 1
ATOM 713 N N . ILE A 1 95 ? -4.325 3.937 -13.601 1.00 93.25 95 ILE A N 1
ATOM 714 C CA . ILE A 1 95 ? -4.415 5.375 -13.912 1.00 93.25 95 ILE A CA 1
ATOM 715 C C . ILE A 1 95 ? -3.109 5.870 -14.544 1.00 93.25 95 ILE A C 1
ATOM 717 O O . ILE A 1 95 ? -3.146 6.511 -15.594 1.00 93.25 95 ILE A O 1
ATOM 721 N N . CYS A 1 96 ? -1.957 5.551 -13.953 1.00 92.06 96 CYS A N 1
ATOM 722 C CA . CYS A 1 96 ? -0.655 5.969 -14.477 1.00 92.06 96 CYS A CA 1
ATOM 723 C C . CYS A 1 96 ? -0.352 5.388 -15.868 1.00 92.06 96 CYS A C 1
ATOM 725 O O . CYS A 1 96 ? 0.265 6.054 -16.690 1.00 92.06 96 CYS A O 1
ATOM 727 N N . VAL A 1 97 ? -0.809 4.173 -16.170 1.00 90.69 97 VAL A N 1
ATOM 728 C CA . VAL A 1 97 ? -0.695 3.584 -17.518 1.00 90.69 97 VAL A CA 1
ATOM 729 C C . VAL A 1 97 ? -1.618 4.288 -18.512 1.00 90.69 97 VAL A C 1
ATOM 731 O O . VAL A 1 97 ? -1.258 4.487 -19.669 1.00 90.69 97 VAL A O 1
ATOM 734 N N . LYS A 1 98 ? -2.814 4.687 -18.070 1.00 90.44 98 LYS A N 1
ATOM 735 C CA . LYS A 1 98 ? -3.809 5.341 -18.924 1.00 90.44 98 LYS A CA 1
ATOM 736 C C . LYS A 1 98 ? -3.414 6.756 -19.339 1.00 90.44 98 LYS A C 1
ATOM 738 O O . LYS A 1 98 ? -3.686 7.147 -20.473 1.00 90.44 98 LYS A O 1
ATOM 743 N N . TYR A 1 99 ? -2.836 7.537 -18.428 1.00 89.56 99 TYR A N 1
ATOM 744 C CA . TYR A 1 99 ? -2.503 8.934 -18.695 1.00 89.56 99 TYR A CA 1
ATOM 745 C C . TYR A 1 99 ? -1.021 9.090 -19.063 1.00 89.56 99 TYR A C 1
ATOM 747 O O . TYR A 1 99 ? -0.153 8.808 -18.236 1.00 89.56 99 TYR A O 1
ATOM 755 N N . PRO A 1 100 ? -0.701 9.628 -20.256 1.00 85.75 100 PRO A N 1
ATOM 756 C CA . PRO A 1 100 ? 0.670 9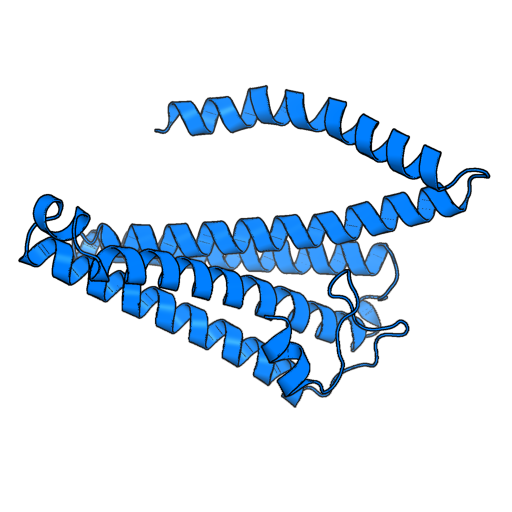.661 -20.773 1.00 85.75 100 PRO A CA 1
ATOM 757 C C . PRO A 1 100 ? 1.629 10.517 -19.933 1.00 85.75 100 PRO A C 1
ATOM 759 O O . PRO A 1 100 ? 2.839 10.315 -19.996 1.00 85.75 100 PRO A O 1
ATOM 762 N N . ILE A 1 101 ? 1.107 11.433 -19.108 1.00 88.38 101 ILE A N 1
ATOM 763 C CA . ILE A 1 101 ? 1.900 12.265 -18.190 1.00 88.38 101 ILE A CA 1
ATOM 764 C C . ILE A 1 101 ? 2.743 11.438 -17.209 1.00 88.38 101 ILE A C 1
ATOM 766 O O . ILE A 1 101 ? 3.811 11.881 -16.797 1.00 88.38 101 ILE A O 1
ATOM 770 N N . PHE A 1 102 ? 2.295 10.231 -16.858 1.00 85.88 102 PHE A N 1
ATOM 771 C CA . PHE A 1 102 ? 3.002 9.373 -15.911 1.00 85.88 102 PHE A CA 1
ATOM 772 C C . PHE A 1 102 ? 4.070 8.498 -16.570 1.00 85.88 102 PHE A C 1
ATOM 774 O O . PHE A 1 102 ? 4.735 7.760 -15.859 1.00 85.88 102 PHE A O 1
ATOM 781 N N . LEU A 1 103 ? 4.272 8.567 -17.894 1.00 86.94 103 LEU A N 1
ATOM 782 C CA . LEU A 1 103 ? 5.385 7.922 -18.610 1.00 86.94 103 LEU A CA 1
ATOM 783 C C . LEU A 1 103 ? 5.594 6.426 -18.285 1.00 86.94 103 LEU A C 1
ATOM 785 O O . LEU A 1 103 ? 6.718 5.925 -18.364 1.00 86.94 103 LEU A O 1
ATOM 789 N N . MET A 1 104 ? 4.554 5.689 -17.895 1.00 85.31 104 MET A N 1
ATOM 790 C CA . MET A 1 104 ? 4.653 4.244 -17.664 1.00 85.31 104 MET A CA 1
ATOM 791 C C . MET A 1 104 ? 4.916 3.525 -18.999 1.00 85.31 104 MET A C 1
ATOM 793 O O . MET A 1 104 ? 4.328 3.916 -20.007 1.00 85.31 104 MET A O 1
ATOM 797 N N . PRO A 1 105 ? 5.795 2.502 -19.052 1.00 85.62 105 PRO A N 1
ATOM 798 C CA . PRO A 1 105 ? 6.413 1.763 -17.939 1.00 85.62 105 PRO A CA 1
ATOM 799 C C . PRO A 1 105 ? 7.810 2.261 -17.496 1.00 85.62 105 PRO A C 1
ATOM 801 O O . PRO A 1 105 ? 8.532 1.521 -16.820 1.00 85.62 105 PRO A O 1
ATOM 804 N N . SER A 1 106 ? 8.225 3.482 -17.866 1.00 89.44 106 SER A N 1
ATOM 805 C CA . SER A 1 106 ? 9.570 4.002 -17.560 1.00 89.44 106 SER A CA 1
ATOM 806 C C . SER A 1 106 ? 9.877 4.055 -16.055 1.00 89.44 106 SER A C 1
ATOM 808 O O . SER A 1 106 ? 8.976 4.135 -15.219 1.00 89.44 106 SER A O 1
ATOM 810 N N . ILE A 1 107 ? 11.170 4.082 -15.700 1.00 90.00 107 ILE A N 1
ATOM 811 C CA . ILE A 1 107 ? 11.625 4.234 -14.303 1.00 90.00 107 ILE A CA 1
ATOM 812 C C . ILE A 1 107 ? 11.042 5.507 -13.681 1.00 90.00 107 ILE A C 1
ATOM 814 O O . ILE A 1 107 ? 10.564 5.470 -12.551 1.00 90.00 107 ILE A O 1
ATOM 818 N N . MET A 1 108 ? 11.031 6.612 -14.436 1.00 91.25 108 MET A N 1
ATOM 819 C CA . MET A 1 108 ? 10.442 7.874 -13.987 1.00 91.25 108 MET A CA 1
ATOM 820 C C . MET A 1 108 ? 8.962 7.696 -13.631 1.00 91.25 108 MET A C 1
ATOM 822 O O . MET A 1 108 ? 8.523 8.164 -12.586 1.00 91.25 108 MET A O 1
ATOM 826 N N . GLY A 1 109 ? 8.207 6.963 -14.453 1.00 91.94 109 GLY A N 1
ATOM 827 C CA . GLY A 1 109 ? 6.799 6.678 -14.185 1.00 91.94 109 GLY A CA 1
ATOM 828 C C . GLY A 1 109 ? 6.564 5.848 -12.929 1.00 91.94 109 GLY A C 1
ATOM 829 O O . GLY A 1 109 ? 5.666 6.154 -12.145 1.00 91.94 109 GLY A O 1
ATOM 830 N N . ARG A 1 110 ? 7.421 4.851 -12.678 1.00 92.38 110 ARG A N 1
ATOM 831 C CA . ARG A 1 110 ? 7.384 4.072 -11.430 1.00 92.38 110 ARG A CA 1
ATOM 832 C C . ARG A 1 110 ? 7.646 4.972 -10.218 1.00 92.38 110 ARG A C 1
ATOM 834 O O . ARG A 1 110 ? 6.885 4.920 -9.256 1.00 92.38 110 ARG A O 1
ATOM 841 N N . VAL A 1 111 ? 8.653 5.849 -10.293 1.00 94.44 111 VAL A N 1
ATOM 842 C CA . VAL A 1 111 ? 8.963 6.819 -9.225 1.00 94.44 111 VAL A CA 1
ATOM 843 C C . VAL A 1 111 ? 7.786 7.764 -8.977 1.00 94.44 111 VAL A C 1
ATOM 845 O O . VAL A 1 111 ? 7.414 7.973 -7.825 1.00 94.44 111 VAL A O 1
ATOM 848 N N . LEU A 1 112 ? 7.150 8.288 -10.030 1.00 94.50 112 LEU A N 1
ATOM 849 C CA . LEU A 1 112 ? 5.953 9.124 -9.898 1.00 94.50 112 LEU A CA 1
ATOM 850 C C . LEU A 1 112 ? 4.800 8.375 -9.216 1.00 94.50 112 LEU A C 1
ATOM 852 O O . LEU A 1 112 ? 4.165 8.938 -8.328 1.00 94.50 112 LEU A O 1
ATOM 856 N N . LEU A 1 113 ? 4.557 7.110 -9.573 1.00 94.19 113 LEU A N 1
ATOM 857 C CA . LEU A 1 113 ? 3.552 6.270 -8.912 1.00 94.19 113 LEU A CA 1
ATOM 858 C C . LEU A 1 113 ? 3.850 6.110 -7.412 1.00 94.19 113 LEU A C 1
ATOM 860 O O . LEU A 1 113 ? 2.952 6.306 -6.591 1.00 94.19 113 LEU A O 1
ATOM 864 N N . ALA A 1 114 ? 5.098 5.803 -7.045 1.00 96.44 114 ALA A N 1
ATOM 865 C CA . ALA A 1 114 ? 5.497 5.667 -5.644 1.00 96.44 114 ALA A CA 1
ATOM 866 C C . ALA A 1 114 ? 5.343 6.983 -4.866 1.00 96.44 114 ALA A C 1
ATOM 868 O O . ALA A 1 114 ? 4.876 6.979 -3.727 1.00 96.44 114 ALA A O 1
ATOM 869 N N . LEU A 1 115 ? 5.659 8.125 -5.485 1.00 96.31 115 LEU A N 1
ATOM 870 C CA . LEU A 1 115 ? 5.458 9.444 -4.881 1.00 96.31 115 LEU A CA 1
ATOM 871 C C . LEU A 1 115 ? 3.974 9.758 -4.666 1.00 96.31 115 LEU A C 1
ATOM 873 O O . LEU A 1 115 ? 3.599 10.172 -3.571 1.00 96.31 115 LEU A O 1
ATOM 877 N N . VAL A 1 116 ? 3.123 9.516 -5.668 1.00 95.94 116 VAL A N 1
ATOM 878 C CA . VAL A 1 116 ? 1.667 9.719 -5.558 1.00 95.94 116 VAL A CA 1
ATOM 879 C C . VAL A 1 116 ? 1.083 8.859 -4.438 1.00 95.94 116 VAL A C 1
ATOM 881 O O . VAL A 1 116 ? 0.333 9.369 -3.607 1.00 95.94 116 VAL A O 1
ATOM 884 N N . LEU A 1 117 ? 1.464 7.581 -4.365 1.00 96.88 117 LEU A N 1
ATOM 885 C CA . LEU A 1 117 ? 1.019 6.680 -3.301 1.00 96.88 117 LEU A CA 1
ATOM 886 C C . LEU A 1 117 ? 1.565 7.080 -1.927 1.00 96.88 117 LEU A C 1
ATOM 888 O O . LEU A 1 117 ? 0.848 6.945 -0.942 1.00 96.88 117 LEU A O 1
ATOM 892 N N . SER A 1 118 ? 2.783 7.622 -1.853 1.00 97.50 118 SER A N 1
ATOM 893 C CA . SER A 1 118 ? 3.355 8.134 -0.600 1.00 97.50 118 SER A CA 1
ATOM 894 C C . SER A 1 118 ? 2.603 9.368 -0.098 1.00 97.50 118 SER A C 1
ATOM 896 O O . SER A 1 118 ? 2.289 9.453 1.087 1.00 97.50 118 SER A O 1
ATOM 898 N N . ILE A 1 119 ? 2.264 10.302 -0.995 1.00 97.38 119 ILE A N 1
ATOM 899 C CA . ILE A 1 119 ? 1.455 11.485 -0.663 1.00 97.38 119 ILE A CA 1
ATOM 900 C C . ILE A 1 119 ? 0.062 11.048 -0.211 1.00 97.38 119 ILE A C 1
ATOM 902 O O . ILE A 1 119 ? -0.409 11.491 0.834 1.00 97.38 119 ILE A O 1
ATOM 906 N N . PHE A 1 120 ? -0.578 10.150 -0.964 1.00 96.00 120 PHE A N 1
ATOM 907 C CA . PHE A 1 120 ? -1.881 9.596 -0.608 1.00 96.00 120 PHE A CA 1
ATOM 908 C C . PHE A 1 120 ? -1.858 8.920 0.768 1.00 96.00 120 PHE A C 1
ATOM 910 O O . PHE A 1 120 ? -2.693 9.234 1.613 1.00 96.00 120 PHE A O 1
ATOM 917 N N . ALA A 1 121 ? -0.889 8.034 1.018 1.00 96.25 121 ALA A N 1
ATOM 918 C CA . ALA A 1 121 ? -0.744 7.353 2.298 1.00 96.25 121 ALA A CA 1
ATOM 919 C C . ALA A 1 121 ? -0.509 8.350 3.437 1.00 96.25 121 ALA A C 1
ATOM 921 O O . ALA A 1 121 ? -1.158 8.236 4.469 1.00 96.25 121 ALA A O 1
ATOM 922 N N . GLY A 1 122 ? 0.342 9.361 3.235 1.00 95.44 122 GLY A N 1
ATOM 923 C CA . GLY A 1 122 ? 0.556 10.429 4.211 1.00 95.44 122 GLY A CA 1
ATOM 924 C C . GLY A 1 122 ? -0.739 11.166 4.554 1.00 95.44 122 GLY A C 1
ATOM 925 O O . GLY A 1 122 ? -1.085 11.267 5.726 1.00 95.44 122 GLY A O 1
ATOM 926 N N . LEU A 1 123 ? -1.499 11.612 3.547 1.00 95.69 123 LEU A N 1
ATOM 927 C CA . LEU A 1 123 ? -2.793 12.276 3.752 1.00 95.69 123 LEU A CA 1
ATOM 928 C C . LEU A 1 123 ? -3.802 11.380 4.482 1.00 95.69 123 LEU A C 1
ATOM 930 O O . LEU A 1 123 ? -4.522 11.860 5.354 1.00 95.69 123 LEU A O 1
ATOM 934 N N . MET A 1 124 ? -3.848 10.088 4.149 1.00 92.44 124 MET A N 1
ATOM 935 C CA . MET A 1 124 ? -4.712 9.127 4.838 1.00 92.44 124 MET A CA 1
ATOM 936 C C . MET A 1 124 ? -4.288 8.907 6.287 1.00 92.44 124 MET A C 1
ATOM 938 O O . MET A 1 124 ? -5.153 8.864 7.150 1.00 92.44 124 MET A O 1
ATOM 942 N N . VAL A 1 125 ? -2.987 8.816 6.574 1.00 92.88 125 VAL A N 1
ATOM 943 C CA . VAL A 1 125 ? -2.484 8.713 7.951 1.00 92.88 125 VAL A CA 1
ATOM 944 C C . VAL A 1 125 ? -2.887 9.948 8.754 1.00 92.88 125 VAL A C 1
ATOM 946 O O . VAL A 1 125 ? -3.458 9.783 9.821 1.00 92.88 125 VAL A O 1
ATOM 949 N N . PHE A 1 126 ? -2.698 11.163 8.223 1.00 91.94 126 PHE A N 1
ATOM 950 C CA . PHE A 1 126 ? -3.144 12.391 8.898 1.00 91.94 126 PHE A CA 1
ATOM 951 C C . PHE A 1 126 ? -4.658 12.411 9.150 1.00 91.94 126 PHE A C 1
ATOM 953 O O . PHE A 1 126 ? -5.098 12.805 10.224 1.00 91.94 126 PHE A O 1
ATOM 960 N N . LEU A 1 127 ? -5.467 11.984 8.176 1.00 90.12 127 LEU A N 1
ATOM 961 C CA . LEU A 1 127 ? -6.920 11.919 8.339 1.00 90.12 127 LEU A CA 1
ATOM 962 C C . LEU A 1 127 ? -7.328 10.893 9.404 1.00 90.12 127 LEU A C 1
ATOM 964 O O . LEU A 1 127 ? -8.205 11.172 10.215 1.00 90.12 127 LEU A O 1
ATOM 968 N N . LEU A 1 128 ? -6.695 9.720 9.407 1.00 88.50 128 LEU A N 1
ATOM 969 C CA . LEU A 1 128 ? -6.960 8.674 10.390 1.00 88.50 128 LEU A CA 1
ATOM 970 C C . LEU A 1 128 ? -6.503 9.071 11.798 1.00 88.50 128 LEU A C 1
ATOM 972 O O . LEU A 1 128 ? -7.189 8.724 12.750 1.00 88.50 128 LEU A O 1
ATOM 976 N N . ASP A 1 129 ? -5.409 9.822 11.924 1.00 87.38 129 ASP A N 1
ATOM 977 C CA . ASP A 1 129 ? -4.906 10.362 13.195 1.00 87.38 129 ASP A CA 1
ATOM 978 C C . ASP A 1 129 ? -5.908 11.354 13.808 1.00 87.38 129 ASP A C 1
ATOM 980 O O . ASP A 1 129 ? -6.318 11.208 14.954 1.00 87.38 129 ASP A O 1
ATOM 984 N N . VAL A 1 130 ? -6.441 12.277 12.994 1.00 86.44 130 VAL A N 1
ATOM 985 C CA . VAL A 1 130 ? -7.506 13.205 13.423 1.00 86.44 130 VAL A CA 1
ATOM 986 C C . VAL A 1 130 ? -8.774 12.458 13.856 1.00 86.44 130 VAL A C 1
ATOM 988 O O . VAL A 1 130 ? -9.455 12.881 14.792 1.00 86.44 130 VAL A O 1
ATOM 991 N N . ILE A 1 131 ? -9.115 11.356 13.179 1.00 83.62 131 ILE A N 1
ATOM 992 C CA . ILE A 1 131 ? -10.255 10.512 13.561 1.00 83.62 131 ILE A CA 1
ATOM 993 C C . ILE A 1 131 ? -9.972 9.772 14.876 1.00 83.62 131 ILE A C 1
ATOM 995 O O . ILE A 1 131 ? -10.870 9.709 15.715 1.00 83.62 131 ILE A O 1
ATOM 999 N N . ASP A 1 132 ? -8.762 9.234 15.068 1.00 81.88 132 ASP A N 1
ATOM 1000 C CA . ASP A 1 132 ? -8.352 8.541 16.300 1.00 81.88 132 ASP A CA 1
ATOM 1001 C C . ASP A 1 132 ? -8.431 9.483 17.506 1.00 81.88 132 ASP A C 1
ATOM 1003 O O . ASP A 1 132 ? -9.077 9.159 18.505 1.00 81.88 132 ASP A O 1
ATOM 1007 N N . ASP A 1 133 ? -7.869 10.687 17.384 1.00 83.19 133 ASP A N 1
ATOM 1008 C CA . ASP A 1 133 ? -7.881 11.701 18.442 1.00 83.19 133 ASP A CA 1
ATOM 1009 C C . ASP A 1 133 ? -9.312 12.119 18.819 1.00 83.19 133 ASP A C 1
ATOM 1011 O O . ASP A 1 133 ? -9.672 12.143 20.000 1.00 83.19 133 ASP A O 1
ATOM 1015 N N . ALA A 1 134 ? -10.170 12.370 17.823 1.00 79.25 134 ALA A N 1
ATOM 1016 C CA . ALA A 1 134 ? -11.570 12.729 18.056 1.00 79.25 134 ALA A CA 1
ATOM 1017 C C . ALA A 1 134 ? -12.394 11.578 18.665 1.00 79.25 134 ALA A C 1
ATOM 1019 O O . ALA A 1 134 ? -13.341 11.820 19.422 1.00 79.25 134 ALA A O 1
ATOM 1020 N N . ALA A 1 135 ? -12.067 10.324 18.334 1.00 73.69 135 ALA A N 1
ATOM 1021 C CA . ALA A 1 135 ? -12.726 9.146 18.894 1.00 73.69 135 ALA A CA 1
ATOM 1022 C C . ALA A 1 135 ? -12.327 8.917 20.360 1.00 73.69 135 ALA A C 1
ATOM 1024 O O . ALA A 1 135 ? -13.193 8.637 21.195 1.00 73.69 135 ALA A O 1
ATOM 1025 N N . ARG A 1 136 ? -11.043 9.101 20.694 1.00 73.69 136 ARG A N 1
ATOM 1026 C CA . ARG A 1 136 ? -10.538 8.991 22.072 1.00 73.69 136 ARG A CA 1
ATOM 1027 C C . ARG A 1 136 ? -11.175 10.002 23.013 1.00 73.69 136 ARG A C 1
ATOM 1029 O O . ARG A 1 136 ? -11.535 9.631 24.126 1.00 73.69 136 ARG A O 1
ATOM 1036 N N . GLU A 1 137 ? -11.368 11.239 22.559 1.00 74.56 137 GLU A N 1
ATOM 1037 C CA . GLU A 1 137 ? -11.995 12.297 23.362 1.00 74.56 137 GLU A CA 1
ATOM 1038 C C . GLU A 1 137 ? -13.458 11.977 23.724 1.00 74.56 137 GLU A C 1
ATOM 1040 O O . GLU A 1 137 ? -13.941 12.384 24.780 1.00 74.56 137 GLU A O 1
ATOM 1045 N N . ARG A 1 138 ? -14.176 11.233 22.870 1.00 64.50 138 ARG A N 1
ATOM 1046 C CA . ARG A 1 138 ? -15.615 10.971 23.044 1.00 64.50 138 ARG A CA 1
ATOM 1047 C C . ARG A 1 138 ? -15.958 9.656 23.734 1.00 64.50 138 ARG A C 1
ATOM 1049 O O . ARG A 1 138 ? -17.020 9.599 24.347 1.00 64.50 138 ARG A O 1
ATOM 1056 N N . ALA A 1 139 ? -15.145 8.610 23.583 1.00 54.84 139 ALA A N 1
ATOM 1057 C CA . ALA A 1 139 ? -15.597 7.250 23.892 1.00 54.84 139 ALA A CA 1
ATOM 1058 C C . ALA A 1 139 ? -14.572 6.330 24.575 1.00 54.84 139 ALA A C 1
ATOM 1060 O O . ALA A 1 139 ? -14.896 5.173 24.789 1.00 54.84 139 ALA A O 1
ATOM 1061 N N . GLY A 1 140 ? -13.347 6.773 24.896 1.00 54.28 140 GLY A N 1
ATOM 1062 C CA . GLY A 1 140 ? -12.352 5.875 25.518 1.00 54.28 140 GLY A CA 1
ATOM 1063 C C . GLY A 1 140 ? -12.014 4.623 24.683 1.00 54.28 140 GLY A C 1
ATOM 1064 O O . GLY A 1 140 ? -11.520 3.637 25.215 1.00 54.28 140 GLY A O 1
ATOM 1065 N N . ALA A 1 141 ? -12.295 4.648 23.375 1.00 58.84 141 ALA A N 1
ATOM 1066 C CA . ALA A 1 141 ? -12.350 3.458 22.530 1.00 58.84 141 ALA A CA 1
ATOM 1067 C C . ALA A 1 141 ? -10.957 2.974 22.076 1.00 58.84 141 ALA A C 1
ATOM 1069 O O . ALA A 1 141 ? -10.501 3.301 20.976 1.00 58.84 141 ALA A O 1
ATOM 1070 N N . GLU A 1 142 ? -10.295 2.142 22.883 1.00 66.62 142 GLU A N 1
ATOM 1071 C CA . GLU A 1 142 ? -9.004 1.511 22.540 1.00 66.62 142 GLU A CA 1
ATOM 1072 C C . GLU A 1 142 ? -9.065 0.648 21.265 1.00 66.62 142 GLU A C 1
ATOM 1074 O O . GLU A 1 142 ? -8.103 0.558 20.496 1.00 66.62 142 GLU A O 1
ATOM 1079 N N . ALA A 1 143 ? -10.221 0.062 20.962 1.00 62.31 143 ALA A N 1
ATOM 1080 C CA . ALA A 1 143 ?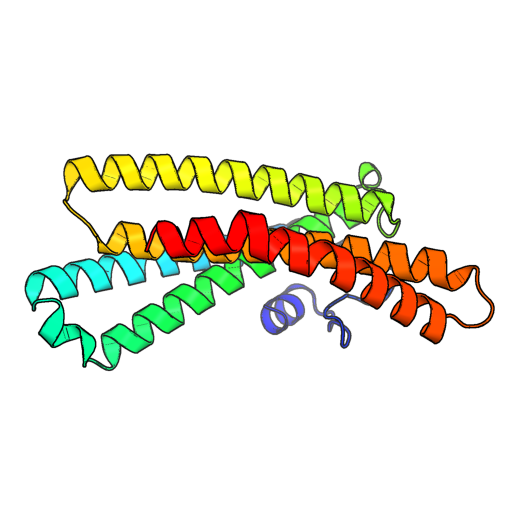 -10.387 -0.778 19.781 1.00 62.31 143 ALA A CA 1
ATOM 1081 C C . ALA A 1 143 ? -10.423 -0.007 18.454 1.00 62.31 143 ALA A C 1
ATOM 1083 O O . ALA A 1 143 ? -9.903 -0.490 17.442 1.00 62.31 143 ALA A O 1
ATOM 1084 N N . GLY A 1 144 ? -10.967 1.218 18.455 1.00 67.12 144 GLY A N 1
ATOM 1085 C CA . GLY A 1 144 ? -10.906 2.114 17.294 1.00 67.12 144 GLY A CA 1
ATOM 1086 C C . GLY A 1 144 ? -9.455 2.431 16.924 1.00 67.12 144 GLY A C 1
ATOM 1087 O O . GLY A 1 144 ? -9.068 2.336 15.755 1.00 67.12 144 GLY A O 1
ATOM 1088 N N . THR A 1 145 ? -8.617 2.659 17.939 1.00 78.00 145 THR A N 1
ATOM 1089 C CA . THR A 1 145 ? -7.173 2.853 17.773 1.00 78.00 145 THR A CA 1
ATOM 1090 C C . THR A 1 145 ? -6.496 1.638 17.130 1.00 78.00 145 THR A C 1
ATOM 1092 O O . THR A 1 145 ? -5.651 1.798 16.244 1.00 78.00 145 THR A O 1
ATOM 1095 N N . LYS A 1 146 ? -6.855 0.408 17.513 1.00 77.38 146 LYS A N 1
ATOM 1096 C CA . LYS A 1 146 ? -6.264 -0.814 16.934 1.00 77.38 146 LYS A CA 1
ATOM 1097 C C . LYS A 1 146 ? -6.608 -0.987 15.449 1.00 77.38 146 LYS A C 1
ATOM 1099 O O . LYS A 1 146 ? -5.733 -1.329 14.644 1.00 77.38 146 LYS A O 1
ATOM 1104 N N . ALA A 1 147 ? -7.850 -0.688 15.066 1.00 78.31 147 ALA A N 1
ATOM 1105 C CA . ALA A 1 147 ? -8.296 -0.690 13.671 1.00 78.31 147 ALA A CA 1
ATOM 1106 C C . ALA A 1 147 ? -7.481 0.289 12.816 1.00 78.31 147 ALA A C 1
ATOM 1108 O O . ALA A 1 147 ? -6.946 -0.066 11.762 1.00 78.31 147 ALA A O 1
ATOM 1109 N N . ILE A 1 148 ? -7.353 1.520 13.314 1.00 84.19 148 ILE A N 1
ATOM 1110 C CA . ILE A 1 148 ? -6.640 2.609 12.651 1.00 84.19 148 ILE A CA 1
ATOM 1111 C C . ILE A 1 148 ? -5.167 2.240 12.467 1.00 84.19 148 ILE A C 1
ATOM 1113 O O . ILE A 1 148 ? -4.651 2.329 11.351 1.00 84.19 148 ILE A O 1
ATOM 1117 N N . ARG A 1 149 ? -4.512 1.715 13.510 1.00 86.94 149 ARG A N 1
ATOM 1118 C CA . ARG A 1 149 ? -3.128 1.218 13.425 1.00 86.94 149 ARG A CA 1
ATOM 1119 C C . ARG A 1 149 ? -2.962 0.137 12.356 1.00 86.94 149 ARG A C 1
ATOM 1121 O O . ARG A 1 149 ? -1.991 0.182 11.604 1.00 86.94 149 ARG A O 1
ATOM 1128 N N . THR A 1 150 ? -3.915 -0.786 12.235 1.00 89.00 150 THR A N 1
ATOM 1129 C CA . THR A 1 150 ? -3.885 -1.848 11.211 1.00 89.00 150 THR A CA 1
ATOM 1130 C C . THR A 1 150 ? -3.951 -1.268 9.792 1.00 89.00 150 THR A C 1
ATOM 1132 O O . THR A 1 150 ? -3.213 -1.693 8.900 1.00 89.00 150 THR A O 1
ATOM 1135 N N . ILE A 1 151 ? -4.782 -0.246 9.570 1.00 89.25 151 ILE A N 1
ATOM 1136 C CA . ILE A 1 151 ? -4.874 0.443 8.273 1.00 89.25 151 ILE A CA 1
ATOM 1137 C C . ILE A 1 151 ? -3.589 1.227 7.978 1.00 89.25 151 ILE A C 1
ATOM 1139 O O . ILE A 1 151 ? -3.080 1.164 6.858 1.00 89.25 151 ILE A O 1
ATOM 1143 N N . ILE A 1 152 ? -3.024 1.913 8.975 1.00 91.75 152 ILE A N 1
ATOM 1144 C CA . ILE A 1 152 ? -1.739 2.621 8.852 1.00 91.75 152 ILE A CA 1
ATOM 1145 C C . ILE A 1 152 ? -0.620 1.642 8.470 1.00 91.75 152 ILE A C 1
ATOM 1147 O O . ILE A 1 152 ? 0.171 1.935 7.573 1.00 91.75 152 ILE A O 1
ATOM 1151 N N . GLN A 1 153 ? -0.576 0.457 9.084 1.00 91.94 153 GLN A N 1
ATOM 1152 C CA . GLN A 1 153 ? 0.380 -0.594 8.721 1.00 91.94 153 GLN A CA 1
ATOM 1153 C C . GLN A 1 153 ? 0.198 -1.052 7.267 1.00 91.94 153 GLN A C 1
ATOM 1155 O O . GLN A 1 153 ? 1.179 -1.147 6.528 1.00 91.94 153 GLN A O 1
ATOM 1160 N N . ALA A 1 154 ? -1.041 -1.266 6.816 1.00 93.56 154 ALA A N 1
ATOM 1161 C CA . ALA A 1 154 ? -1.312 -1.626 5.425 1.00 93.56 154 ALA A CA 1
ATOM 1162 C C . ALA A 1 154 ? -0.893 -0.518 4.436 1.00 93.56 154 ALA A C 1
ATOM 1164 O O . ALA A 1 154 ? -0.329 -0.814 3.380 1.00 93.56 154 ALA A O 1
ATOM 1165 N N . LEU A 1 155 ? -1.103 0.758 4.782 1.00 94.75 155 LEU A N 1
ATOM 1166 C CA . LEU A 1 155 ? -0.627 1.911 4.006 1.00 94.75 155 LEU A CA 1
ATOM 1167 C C . LEU A 1 155 ? 0.907 2.002 3.975 1.00 94.75 155 LEU A C 1
ATOM 1169 O O . LEU A 1 155 ? 1.484 2.309 2.932 1.00 94.75 155 LEU A O 1
ATOM 1173 N N . ALA A 1 156 ? 1.585 1.701 5.082 1.00 94.12 156 ALA A N 1
ATOM 1174 C CA . ALA A 1 156 ? 3.045 1.653 5.121 1.00 94.12 156 ALA A CA 1
ATOM 1175 C C . ALA A 1 156 ? 3.593 0.553 4.196 1.00 94.12 156 ALA A C 1
ATOM 1177 O O . ALA A 1 156 ? 4.539 0.788 3.442 1.00 94.12 156 ALA A O 1
ATOM 1178 N N . ILE A 1 157 ? 2.954 -0.622 4.189 1.00 93.62 157 ILE A N 1
ATOM 1179 C CA . ILE A 1 157 ? 3.294 -1.726 3.282 1.00 93.62 157 ILE A CA 1
ATOM 1180 C C . ILE A 1 157 ? 3.022 -1.341 1.819 1.00 93.62 157 ILE A C 1
ATOM 1182 O O . ILE A 1 157 ? 3.861 -1.601 0.958 1.00 93.62 157 ILE A O 1
ATOM 1186 N N . LEU A 1 158 ? 1.900 -0.669 1.530 1.00 95.06 158 LEU A N 1
ATOM 1187 C CA . LEU A 1 158 ? 1.588 -0.123 0.202 1.00 95.06 158 LEU A CA 1
ATOM 1188 C C . LEU A 1 158 ? 2.717 0.776 -0.320 1.00 95.06 158 LEU A C 1
ATOM 1190 O O . LEU A 1 158 ? 3.183 0.600 -1.449 1.00 95.06 158 LEU A O 1
ATOM 1194 N N . VAL A 1 159 ? 3.167 1.725 0.504 1.00 96.69 159 VAL A N 1
ATOM 1195 C CA . VAL A 1 159 ? 4.276 2.621 0.157 1.00 96.69 159 VAL A CA 1
ATOM 1196 C C . VAL A 1 159 ? 5.552 1.816 -0.069 1.00 96.69 159 VAL A C 1
ATOM 1198 O O . VAL A 1 159 ? 6.194 1.992 -1.105 1.00 96.69 159 VAL A O 1
ATOM 1201 N N . GLY A 1 160 ? 5.878 0.888 0.834 1.00 94.62 160 GLY A N 1
ATOM 1202 C CA . GLY A 1 160 ? 7.032 -0.004 0.707 1.00 94.62 160 GLY A CA 1
ATOM 1203 C C . GLY A 1 160 ? 7.062 -0.751 -0.628 1.00 94.62 160 GLY A C 1
ATOM 1204 O O . GLY A 1 160 ? 8.044 -0.642 -1.362 1.00 94.62 160 GLY A O 1
ATOM 1205 N N . PHE A 1 161 ? 5.965 -1.416 -1.000 1.00 92.62 161 PHE A N 1
ATOM 1206 C CA . PHE A 1 161 ? 5.863 -2.136 -2.274 1.00 92.62 161 PHE A CA 1
ATOM 1207 C C . PHE A 1 161 ? 5.956 -1.215 -3.490 1.00 92.62 161 PHE A C 1
ATOM 1209 O O . PHE A 1 161 ? 6.591 -1.561 -4.487 1.00 92.62 161 PHE A O 1
ATOM 1216 N N . SER A 1 162 ? 5.371 -0.015 -3.425 1.00 94.50 162 SER A N 1
ATOM 1217 C CA . SER A 1 162 ? 5.488 0.944 -4.528 1.00 94.50 162 SER A CA 1
ATOM 1218 C C . SER A 1 162 ? 6.947 1.344 -4.789 1.00 94.50 162 SER A C 1
ATOM 1220 O O . SER A 1 162 ? 7.371 1.398 -5.945 1.00 94.50 162 SER A O 1
ATOM 1222 N N . TRP A 1 163 ? 7.743 1.531 -3.730 1.00 95.44 163 TRP A N 1
ATOM 1223 C CA . TRP A 1 163 ? 9.176 1.814 -3.832 1.00 95.44 163 TRP A CA 1
ATOM 1224 C C . TRP A 1 163 ? 10.005 0.586 -4.213 1.00 95.44 163 TRP A C 1
ATOM 1226 O O . TRP A 1 163 ? 10.974 0.732 -4.959 1.00 95.44 163 TRP A O 1
ATOM 1236 N N . GLU A 1 164 ? 9.622 -0.617 -3.781 1.00 92.50 164 GLU A N 1
ATOM 1237 C CA . GLU A 1 164 ? 10.257 -1.863 -4.226 1.00 92.50 164 GLU A CA 1
ATOM 1238 C C . GLU A 1 164 ? 10.173 -2.008 -5.754 1.00 92.50 164 GLU A C 1
ATOM 1240 O O . GLU A 1 164 ? 11.188 -2.252 -6.405 1.00 92.50 164 GLU A O 1
ATOM 1245 N N . HIS A 1 165 ? 9.007 -1.747 -6.356 1.00 89.25 165 HIS A N 1
ATOM 1246 C CA . HIS A 1 165 ? 8.840 -1.785 -7.815 1.00 89.25 165 HIS A CA 1
ATOM 1247 C C . HIS A 1 165 ? 9.707 -0.752 -8.558 1.00 89.25 165 HIS A C 1
ATOM 1249 O O . HIS A 1 165 ? 10.160 -1.007 -9.685 1.00 89.25 165 HIS A O 1
ATOM 1255 N N . CYS A 1 166 ? 9.937 0.420 -7.953 1.00 91.62 166 CYS A N 1
ATOM 1256 C CA . CYS A 1 166 ? 10.877 1.418 -8.468 1.00 91.62 166 CYS A CA 1
ATOM 1257 C C . CYS A 1 166 ? 12.312 0.902 -8.406 1.00 91.62 166 CYS A C 1
ATOM 1259 O O . CYS A 1 166 ? 13.055 1.027 -9.382 1.00 91.62 166 CYS A O 1
ATOM 1261 N N . PHE A 1 167 ? 12.688 0.321 -7.267 1.00 91.69 167 PHE A N 1
ATOM 1262 C CA . PHE A 1 167 ? 14.028 -0.187 -7.026 1.00 91.69 167 PHE A CA 1
ATOM 1263 C C . PHE A 1 167 ? 14.367 -1.356 -7.952 1.00 91.69 167 PHE A C 1
ATOM 1265 O O . PHE A 1 167 ? 15.395 -1.303 -8.626 1.00 91.69 167 PHE A O 1
ATOM 1272 N N . ASP A 1 168 ? 13.488 -2.354 -8.068 1.00 90.25 168 ASP A N 1
ATOM 1273 C CA . ASP A 1 168 ? 13.680 -3.470 -8.998 1.00 90.25 168 ASP A CA 1
ATOM 1274 C C . ASP A 1 168 ? 13.798 -2.972 -10.448 1.00 90.25 168 ASP A C 1
ATOM 1276 O O . ASP A 1 168 ? 14.724 -3.357 -11.164 1.00 90.25 168 ASP A O 1
ATOM 1280 N N . GLY A 1 169 ? 12.948 -2.020 -10.854 1.00 89.44 169 GLY A N 1
ATOM 1281 C CA . GLY A 1 169 ? 13.037 -1.392 -12.175 1.00 89.44 169 GLY A CA 1
ATOM 1282 C C . GLY A 1 169 ? 14.376 -0.688 -12.421 1.00 89.44 169 GLY A C 1
ATOM 1283 O O . GLY A 1 169 ? 14.981 -0.854 -13.482 1.00 89.44 169 GLY A O 1
ATOM 1284 N N . GLY A 1 170 ? 14.870 0.067 -11.436 1.00 91.94 170 GLY A N 1
ATOM 1285 C CA . GLY A 1 170 ? 16.165 0.746 -11.507 1.00 91.94 170 GLY A CA 1
ATOM 1286 C C . GLY A 1 170 ? 17.341 -0.230 -11.566 1.00 91.94 170 GLY A C 1
ATOM 1287 O O . GLY A 1 170 ? 18.224 -0.097 -12.416 1.00 91.94 170 GLY A O 1
ATOM 1288 N N . VAL A 1 171 ? 17.326 -1.259 -10.719 1.00 93.50 171 VAL A N 1
ATOM 1289 C CA . VAL A 1 171 ? 18.343 -2.317 -10.702 1.00 93.50 171 VAL A CA 1
ATOM 1290 C C . VAL A 1 171 ? 18.337 -3.102 -12.013 1.00 93.50 171 VAL A C 1
ATOM 1292 O O . VAL A 1 171 ? 19.404 -3.376 -12.562 1.00 93.50 171 VAL A O 1
ATOM 1295 N N . ALA A 1 172 ? 17.164 -3.422 -12.563 1.00 91.19 172 ALA A N 1
ATOM 1296 C CA . ALA A 1 172 ? 17.038 -4.079 -13.859 1.00 91.19 172 ALA A CA 1
ATOM 1297 C C . ALA A 1 172 ? 17.592 -3.219 -15.004 1.00 91.19 172 ALA A C 1
ATOM 1299 O O . ALA A 1 172 ? 18.292 -3.747 -15.870 1.00 91.19 172 ALA A O 1
ATOM 1300 N N . ALA A 1 173 ? 17.345 -1.908 -14.984 1.00 92.00 173 ALA A N 1
ATOM 1301 C CA . ALA A 1 173 ? 17.876 -0.988 -15.983 1.00 92.00 173 ALA A CA 1
ATOM 1302 C C . ALA A 1 173 ? 19.406 -0.890 -15.926 1.00 92.00 173 ALA A C 1
ATOM 1304 O O . ALA A 1 173 ? 20.057 -1.013 -16.962 1.00 92.00 173 ALA A O 1
ATOM 1305 N N . VAL A 1 174 ? 19.998 -0.764 -14.733 1.00 93.81 174 VAL A N 1
ATOM 1306 C CA . VAL A 1 174 ? 21.465 -0.760 -14.578 1.00 93.81 174 VAL A CA 1
ATOM 1307 C C . VAL A 1 174 ? 22.057 -2.113 -14.967 1.00 93.81 174 VAL A C 1
ATOM 1309 O O . VAL A 1 174 ? 23.025 -2.170 -15.714 1.00 93.81 174 VAL A O 1
ATOM 1312 N N . ALA A 1 175 ? 21.459 -3.221 -14.531 1.00 95.31 175 ALA A N 1
ATOM 1313 C CA . ALA A 1 175 ? 21.924 -4.553 -14.901 1.00 95.31 175 ALA A CA 1
ATOM 1314 C C . ALA A 1 175 ? 21.844 -4.804 -16.415 1.00 95.31 175 ALA A C 1
ATOM 1316 O O . ALA A 1 175 ? 22.634 -5.575 -16.947 1.00 95.31 175 ALA A O 1
ATOM 1317 N N . SER A 1 176 ? 20.919 -4.157 -17.132 1.00 93.88 176 SER A N 1
ATOM 1318 C CA . SER A 1 176 ? 20.792 -4.317 -18.584 1.00 93.88 176 SER A CA 1
ATOM 1319 C C . SER A 1 176 ? 21.985 -3.772 -19.378 1.00 93.88 176 SER A C 1
ATOM 1321 O O . SER A 1 176 ? 22.184 -4.205 -20.512 1.00 93.88 176 SER A O 1
ATOM 1323 N N . THR A 1 177 ? 22.797 -2.888 -18.784 1.00 95.62 177 THR A N 1
ATOM 1324 C CA . THR A 1 177 ? 23.997 -2.314 -19.415 1.00 95.62 177 THR A CA 1
ATOM 1325 C C . THR A 1 177 ? 25.265 -3.131 -19.155 1.00 95.62 177 THR A C 1
ATOM 1327 O O . THR A 1 177 ? 26.330 -2.788 -19.668 1.00 95.62 177 THR A O 1
ATOM 1330 N N . THR A 1 178 ? 25.177 -4.224 -18.386 1.00 95.75 178 THR A N 1
ATOM 1331 C CA . THR A 1 178 ? 26.319 -5.077 -18.040 1.00 95.75 178 THR A CA 1
ATOM 1332 C C . THR A 1 178 ? 26.254 -6.435 -18.741 1.00 95.75 178 THR A C 1
ATOM 1334 O O . THR A 1 178 ? 25.192 -6.923 -19.129 1.00 95.75 178 THR A O 1
ATOM 1337 N N . ALA A 1 179 ? 27.415 -7.083 -18.891 1.00 95.25 179 ALA A N 1
ATOM 1338 C CA . ALA A 1 179 ? 27.503 -8.406 -19.510 1.00 95.25 179 ALA A CA 1
ATOM 1339 C C . ALA A 1 179 ? 26.822 -9.503 -18.669 1.00 95.25 179 ALA A C 1
ATOM 1341 O O . ALA A 1 179 ? 26.245 -10.438 -19.221 1.00 95.25 179 ALA A O 1
ATOM 1342 N N . ASN A 1 180 ? 26.868 -9.392 -17.335 1.00 95.06 180 ASN A N 1
ATOM 1343 C CA . ASN A 1 180 ? 26.279 -10.368 -16.420 1.00 95.06 180 ASN A CA 1
ATOM 1344 C C . ASN A 1 180 ? 25.191 -9.728 -15.548 1.00 95.06 180 ASN A C 1
ATOM 1346 O O . ASN A 1 180 ? 25.433 -9.302 -14.416 1.00 95.06 180 ASN A O 1
ATOM 1350 N N . LYS A 1 181 ? 23.969 -9.710 -16.088 1.00 94.50 181 LYS A N 1
ATOM 1351 C CA . LYS A 1 181 ? 22.795 -9.093 -15.457 1.00 94.50 181 LYS A CA 1
ATOM 1352 C C . LYS A 1 181 ? 22.518 -9.656 -14.062 1.00 94.50 181 LYS A C 1
ATOM 1354 O O . LYS A 1 181 ? 22.244 -8.894 -13.141 1.00 94.50 181 LYS A O 1
ATOM 1359 N N . ALA A 1 182 ? 22.600 -10.978 -13.899 1.00 93.88 182 ALA A N 1
ATOM 1360 C CA . ALA A 1 182 ? 22.281 -11.652 -12.641 1.00 93.88 182 ALA A CA 1
ATOM 1361 C C . ALA A 1 182 ? 23.255 -11.257 -11.524 1.00 93.88 182 ALA A C 1
ATOM 1363 O O . ALA A 1 182 ? 22.824 -10.874 -10.436 1.00 93.88 182 ALA A O 1
ATOM 1364 N N . VAL A 1 183 ? 24.560 -11.267 -11.818 1.00 96.31 183 VAL A N 1
ATOM 1365 C CA . VAL A 1 183 ? 25.590 -10.842 -10.859 1.00 96.31 183 VAL A CA 1
ATOM 1366 C C . VAL A 1 183 ? 25.429 -9.363 -10.520 1.00 96.31 183 VAL A C 1
ATOM 1368 O O . VAL A 1 183 ? 25.484 -9.002 -9.349 1.00 96.31 183 VAL A O 1
ATOM 1371 N N . THR A 1 184 ? 25.156 -8.500 -11.505 1.00 95.50 184 THR A N 1
ATOM 1372 C CA . THR A 1 184 ? 24.922 -7.073 -11.240 1.00 95.50 184 THR A CA 1
ATOM 1373 C C . THR A 1 184 ? 23.700 -6.844 -10.349 1.00 95.50 184 THR A C 1
ATOM 1375 O O . THR A 1 184 ? 23.816 -6.104 -9.373 1.00 95.50 184 THR A O 1
ATOM 1378 N N . LYS A 1 185 ? 22.561 -7.505 -10.613 1.00 94.19 185 LYS A N 1
ATOM 1379 C CA . LYS A 1 185 ? 21.373 -7.421 -9.744 1.00 94.19 185 LYS A CA 1
ATOM 1380 C C . LYS A 1 185 ? 21.692 -7.857 -8.310 1.00 94.19 185 LYS A C 1
ATOM 1382 O O . LYS A 1 185 ? 21.357 -7.144 -7.367 1.00 94.19 185 LYS A O 1
ATOM 1387 N N . PHE A 1 186 ? 22.381 -8.989 -8.152 1.00 95.12 186 PHE A N 1
ATOM 1388 C CA . PHE A 1 186 ? 22.762 -9.523 -6.844 1.00 95.12 186 PHE A CA 1
ATOM 1389 C C . PHE A 1 186 ? 23.697 -8.579 -6.076 1.00 95.12 186 PHE A C 1
ATOM 1391 O O . PHE A 1 186 ? 23.453 -8.283 -4.905 1.00 95.12 186 PHE A O 1
ATOM 1398 N N . CYS A 1 187 ? 24.737 -8.056 -6.732 1.00 96.50 187 CYS A N 1
ATOM 1399 C CA . CYS A 1 187 ? 25.681 -7.125 -6.117 1.00 96.50 187 CYS A CA 1
ATOM 1400 C C . CYS A 1 187 ? 25.007 -5.810 -5.707 1.00 96.50 187 CYS A C 1
ATOM 1402 O O . CYS A 1 187 ? 25.254 -5.329 -4.604 1.00 96.50 187 CYS A O 1
ATOM 1404 N N . LEU A 1 188 ? 24.134 -5.246 -6.552 1.00 95.00 188 LEU A N 1
ATOM 1405 C CA . LEU A 1 188 ? 23.396 -4.018 -6.234 1.00 95.00 188 LEU A CA 1
ATOM 1406 C C . LEU A 1 188 ? 22.429 -4.219 -5.060 1.00 95.00 188 LEU A C 1
ATOM 1408 O O . LEU A 1 188 ? 22.406 -3.398 -4.144 1.00 95.00 188 LEU A O 1
ATOM 1412 N N . GLY A 1 189 ? 21.679 -5.326 -5.049 1.00 93.94 189 GLY A N 1
ATOM 1413 C CA . GLY A 1 189 ? 20.794 -5.672 -3.933 1.00 93.94 189 GLY A CA 1
ATOM 1414 C C . GLY A 1 189 ? 21.563 -5.875 -2.625 1.00 93.94 189 GLY A C 1
ATOM 1415 O O . GLY A 1 189 ? 21.198 -5.307 -1.597 1.00 93.94 189 GLY A O 1
ATOM 1416 N N . THR A 1 190 ? 22.682 -6.605 -2.677 1.00 95.12 190 THR A N 1
ATOM 1417 C CA . THR A 1 190 ? 23.561 -6.828 -1.515 1.00 95.12 190 THR A CA 1
ATOM 1418 C C . THR A 1 190 ? 24.140 -5.516 -0.995 1.00 95.12 190 THR A C 1
ATOM 1420 O O . THR A 1 190 ? 24.143 -5.275 0.209 1.00 95.12 190 THR A O 1
ATOM 1423 N N . PHE A 1 191 ? 24.595 -4.639 -1.892 1.00 94.88 191 PHE A N 1
ATOM 1424 C CA . PHE A 1 191 ? 25.112 -3.326 -1.524 1.00 94.88 191 PHE A CA 1
ATOM 1425 C C . PHE A 1 191 ? 24.054 -2.503 -0.781 1.00 94.88 191 PHE A C 1
ATOM 1427 O O . PHE A 1 191 ? 24.307 -2.023 0.320 1.00 94.88 191 PHE A O 1
ATOM 1434 N N . VAL A 1 192 ? 22.840 -2.404 -1.324 1.00 93.06 192 VAL A N 1
ATOM 1435 C CA . VAL A 1 192 ? 21.746 -1.658 -0.684 1.00 93.06 192 VAL A CA 1
ATOM 1436 C C . VAL A 1 192 ? 21.374 -2.253 0.674 1.00 93.06 192 VAL A C 1
ATOM 1438 O O . VAL A 1 192 ? 21.221 -1.507 1.640 1.00 93.06 192 VAL A O 1
ATOM 1441 N N . PHE A 1 193 ? 21.319 -3.581 0.790 1.00 93.31 193 PHE A N 1
ATOM 1442 C CA . PHE A 1 193 ? 21.078 -4.270 2.059 1.00 93.31 193 PHE A CA 1
ATOM 1443 C C . PHE A 1 193 ? 22.127 -3.912 3.125 1.00 93.31 193 PHE A C 1
ATOM 1445 O O . PHE A 1 193 ? 21.769 -3.553 4.248 1.00 93.31 193 PHE A O 1
ATOM 1452 N N . LEU A 1 194 ? 23.416 -3.947 2.768 1.00 96.06 194 LEU A N 1
ATOM 1453 C CA . LEU A 1 194 ? 24.519 -3.649 3.688 1.00 96.06 194 LEU A CA 1
ATOM 1454 C C . LEU A 1 194 ? 24.508 -2.206 4.203 1.00 96.06 194 LEU A C 1
ATOM 1456 O O . LEU A 1 194 ? 25.019 -1.959 5.291 1.00 96.06 194 LEU A O 1
ATOM 1460 N N . PHE A 1 195 ? 23.924 -1.263 3.463 1.00 93.25 195 PHE A N 1
ATOM 1461 C CA . PHE A 1 195 ? 23.786 0.126 3.909 1.00 93.25 195 PHE A CA 1
ATOM 1462 C C . PHE A 1 195 ? 22.477 0.379 4.662 1.00 93.25 195 PHE A C 1
ATOM 1464 O O . PHE A 1 195 ? 22.486 1.010 5.722 1.00 93.25 195 PHE A O 1
ATOM 1471 N N . LEU A 1 196 ? 21.350 -0.120 4.148 1.00 92.25 196 LEU A N 1
ATOM 1472 C CA . LEU A 1 196 ? 20.033 0.154 4.721 1.00 92.25 196 LEU A CA 1
ATOM 1473 C C . LEU A 1 196 ? 19.808 -0.568 6.047 1.00 92.25 196 LEU A C 1
ATOM 1475 O O . LEU A 1 196 ? 19.298 0.046 6.983 1.00 92.25 196 LEU A O 1
ATOM 1479 N N . VAL A 1 197 ? 20.200 -1.840 6.166 1.00 93.25 197 VAL A N 1
ATOM 1480 C CA . VAL A 1 197 ? 19.910 -2.631 7.373 1.00 93.25 197 VAL A CA 1
ATOM 1481 C C . VAL A 1 197 ? 20.610 -2.073 8.616 1.00 93.25 197 VAL A C 1
ATOM 1483 O O . VAL A 1 197 ? 19.935 -1.902 9.636 1.00 93.25 197 VAL A O 1
ATOM 1486 N N . PRO A 1 198 ? 21.909 -1.713 8.585 1.00 94.88 198 PRO A N 1
ATOM 1487 C CA . PRO A 1 198 ? 22.549 -1.093 9.743 1.00 94.88 198 PRO A CA 1
ATOM 1488 C C . PRO A 1 198 ? 21.930 0.257 10.115 1.00 94.88 198 PRO A C 1
ATOM 1490 O O . PRO A 1 198 ? 21.748 0.537 11.302 1.00 94.88 198 PRO A O 1
ATOM 1493 N N . ALA A 1 199 ? 21.577 1.079 9.120 1.00 92.38 199 ALA A N 1
ATOM 1494 C CA . ALA A 1 199 ? 20.949 2.377 9.350 1.00 92.38 199 ALA A CA 1
ATOM 1495 C C . ALA A 1 199 ? 19.556 2.230 9.988 1.00 92.38 199 ALA A C 1
ATOM 1497 O O . ALA A 1 199 ? 19.278 2.863 11.010 1.00 92.38 199 ALA A O 1
ATOM 1498 N N . TRP A 1 200 ? 18.714 1.343 9.447 1.00 92.31 200 TRP A N 1
ATOM 1499 C CA . TRP A 1 200 ? 17.397 1.022 10.000 1.00 92.31 200 TRP A CA 1
ATOM 1500 C C . TRP A 1 200 ? 17.507 0.485 11.429 1.00 92.31 200 TRP A C 1
ATOM 1502 O O . TRP A 1 200 ? 16.840 0.995 12.331 1.00 92.31 200 TRP A O 1
ATOM 1512 N N . ARG A 1 201 ? 18.418 -0.467 11.671 1.00 92.31 201 ARG A N 1
ATOM 1513 C CA . ARG A 1 201 ? 18.635 -1.041 13.006 1.00 92.31 201 ARG A CA 1
ATOM 1514 C C . ARG A 1 201 ? 19.038 0.026 14.023 1.00 92.31 201 ARG A C 1
ATOM 1516 O O . ARG A 1 201 ? 18.553 0.012 15.146 1.00 92.31 201 ARG A O 1
ATOM 1523 N N . ARG A 1 202 ? 19.929 0.949 13.655 1.00 91.06 202 ARG A N 1
ATOM 1524 C CA . ARG A 1 202 ? 20.443 1.957 14.592 1.00 91.06 202 ARG A CA 1
ATOM 1525 C C . ARG A 1 202 ? 19.427 3.058 14.892 1.00 91.06 202 ARG A C 1
ATOM 1527 O O . ARG A 1 202 ? 19.349 3.500 16.037 1.00 91.06 202 ARG A O 1
ATOM 1534 N N . HIS A 1 203 ? 18.681 3.511 13.886 1.00 90.19 203 HIS A N 1
ATOM 1535 C CA . HIS A 1 203 ? 17.865 4.725 13.998 1.00 90.19 203 HIS A CA 1
ATOM 1536 C C . HIS A 1 203 ? 16.364 4.481 14.120 1.00 90.19 203 HIS A C 1
ATOM 1538 O O . HIS A 1 203 ? 15.691 5.283 14.763 1.00 90.19 203 HIS A O 1
ATOM 1544 N N . ILE A 1 204 ? 15.844 3.423 13.498 1.00 88.00 204 ILE A N 1
ATOM 1545 C CA . ILE A 1 204 ? 14.407 3.132 13.471 1.00 88.00 204 ILE A CA 1
ATOM 1546 C C . ILE A 1 204 ? 14.087 2.094 14.538 1.00 88.00 204 ILE A C 1
ATOM 1548 O O . ILE A 1 204 ? 13.306 2.390 15.438 1.00 88.00 204 ILE A O 1
ATOM 1552 N N . LEU A 1 205 ? 14.749 0.932 14.507 1.00 88.31 205 LEU A N 1
ATOM 1553 C CA . LEU A 1 205 ? 14.457 -0.154 15.447 1.00 88.31 205 LEU A CA 1
ATOM 1554 C C . LEU A 1 205 ? 14.632 0.285 16.907 1.00 88.31 205 LEU A C 1
ATOM 1556 O O . LEU A 1 205 ? 13.750 0.041 17.719 1.00 88.31 205 LEU A O 1
ATOM 1560 N N . THR A 1 206 ? 15.711 1.010 17.224 1.00 84.88 206 THR A N 1
ATOM 1561 C CA . THR A 1 206 ? 15.944 1.542 18.579 1.00 84.88 206 THR A CA 1
ATOM 1562 C C . THR A 1 206 ? 14.808 2.443 19.064 1.00 84.88 206 THR A C 1
ATOM 1564 O O . THR A 1 206 ? 14.499 2.442 20.247 1.00 84.88 206 THR A O 1
ATOM 1567 N N . LYS A 1 207 ? 14.190 3.226 18.171 1.00 85.31 207 LYS A N 1
ATOM 1568 C CA . LYS A 1 207 ? 13.081 4.113 18.542 1.00 85.31 207 LYS A CA 1
ATOM 1569 C C . LYS A 1 207 ? 11.781 3.342 18.716 1.00 85.31 207 LYS A C 1
ATOM 1571 O O . LYS A 1 207 ? 11.068 3.618 19.665 1.00 85.31 207 LYS A O 1
ATOM 1576 N N . VAL A 1 208 ? 11.504 2.382 17.832 1.00 83.06 208 VAL A N 1
ATOM 1577 C CA . VAL A 1 208 ? 10.309 1.530 17.928 1.00 83.06 208 VAL A CA 1
ATOM 1578 C C . VAL A 1 208 ? 10.340 0.723 19.226 1.00 83.06 208 VAL A C 1
ATOM 1580 O O . VAL A 1 208 ? 9.396 0.790 19.995 1.00 83.06 208 VAL A O 1
ATOM 1583 N N . MET A 1 209 ? 11.465 0.070 19.530 1.00 79.38 209 MET A N 1
ATOM 1584 C CA . MET A 1 209 ? 11.627 -0.719 20.758 1.00 79.38 209 MET A CA 1
ATOM 1585 C C . MET A 1 209 ? 11.673 0.108 22.050 1.00 79.38 209 MET A C 1
ATOM 1587 O O . MET A 1 209 ? 11.542 -0.459 23.123 1.00 79.38 209 MET A O 1
ATOM 1591 N N . ALA A 1 210 ? 11.948 1.412 21.976 1.00 76.38 210 ALA A N 1
ATOM 1592 C CA . ALA A 1 210 ? 11.937 2.290 23.148 1.00 76.38 210 ALA A CA 1
ATOM 1593 C C . ALA A 1 210 ? 10.554 2.914 23.415 1.00 76.38 210 ALA A C 1
ATOM 1595 O O . ALA A 1 210 ? 10.392 3.603 24.420 1.00 76.38 210 ALA A O 1
ATOM 1596 N N . LEU A 1 211 ? 9.604 2.746 22.488 1.00 58.16 211 LEU A N 1
ATOM 1597 C CA . LEU A 1 211 ? 8.233 3.257 22.566 1.00 58.16 211 LEU A CA 1
ATOM 1598 C C . LEU A 1 211 ? 7.210 2.165 22.937 1.00 58.16 211 LEU A C 1
ATOM 1600 O O . LEU A 1 211 ? 6.060 2.508 23.202 1.00 58.16 211 LEU A O 1
ATOM 1604 N N . GLU A 1 212 ? 7.625 0.894 22.949 1.00 46.22 212 GLU A N 1
ATOM 1605 C CA . GLU A 1 212 ? 6.901 -0.260 23.512 1.00 46.22 212 GLU A CA 1
ATOM 1606 C C . GLU A 1 212 ? 7.380 -0.544 24.942 1.00 46.22 212 GLU A C 1
ATOM 1608 O O . GLU A 1 212 ? 6.522 -0.877 25.788 1.00 46.22 212 GLU A O 1
#

Foldseek 3Di:
DQVLLCVLVVFHADPVRHGDPPDDQDDPVSLVVLLVQLVVLLVVLLVLLQVLQVVCVVPPVVVCVPDPSSVVSLVSSLVSLLSSLVSVLVSLVSVLSNDCVLVPPDLSSLVVSLVVLVVVLVVLLVVLVVVVVVCCVPPVRPSSVVSSVSNNVSSVVSSVVSVVSSVVNVLQVVLVVDPHSVVSSVVVVVVCCVPPVVVCVVPPVVVVVVVD